Protein AF-A0AAD6IPN4-F1 (afdb_monomer)

Nearest PDB structures (foldseek):
  3vwc-assembly1_A  TM=9.117E-01  e=1.073E-10  Coprinopsis cinerea
  2y9x-assembly4_H  TM=7.291E-01  e=8.303E-04  Agaricus bisporus
  5eha-assembly1_A  TM=7.108E-01  e=1.111E-03  Agaricus bisporus
  4uwa-assembly1_B  TM=3.406E-01  e=6.067E-03  Oryctolagus cuniculus
  4uwe-assembly1_A  TM=3.018E-01  e=4.535E-03  Oryctolagus cuniculus

Secondary structure (DSSP, 8-state):
-PPBPPEEEEEPP-PPP--------PPPPPPPPPPPPPP-PPPPPPPPPPPPP---------PPPSEEEEEEETTT-PEEE--SS--S--SPEEPEEE--SSSPPPPEEEEE-SSSEEEEEETTEEEEEPTTSBEEEESS--S----EEEEE-GGG-TTEEEEEETTSS-EEEEEEEE-SSSS--EEEEEE---B-SSSSPPBPGGG-EEEEE-----------PPPP-----S-PPPPSEEEEEEETTS-PEEEE--S-----SPEEEEEE-S--SS---EEEEE-SSSEEEEEETTEEEEE-TT--EEE--SGGGGGGBPEEEEEE-GGG-TTEEEEEETTSS-B-B--HHHHHHT--

Foldseek 3Di:
DFDFFKKFKFFDDDDDDDDDDDDDDDDDDDDDDDDDDDDDDDDDDDDDDDDDDDDPDPDDDQADDWAKWFKAQQVPRFTWDFDPDDDPDQPWTFIWTAHPPPHDRWIWGWDDPPPQWIFIATDQFTWDQDPPQFITTRNDDDPDRWIWHWGDDCVVHPQKTAIATPVNQWTWFFDPDADPPPHRITTIGTGRWDFDPDVVTDTDSRRMMGIDGLDDPPPPPDPDDDDDDDDDDPPAADDWHKIWMGTPPFRWTWAFDPPDDPDQDWTFTDTDPDDDPDGFIKTWDDPDRFKTWIAGVPFTWAADSVRTITTHRDPVCVVRRFIWGWADDPVSPPSITWIATPSNPDTDTHDPVRVVVRPD

Structure (mmCIF, N/CA/C/O backbone):
data_AF-A0AAD6IPN4-F1
#
_entry.id   AF-A0AAD6IPN4-F1
#
loop_
_atom_site.group_PDB
_atom_site.id
_atom_site.type_symbol
_atom_site.label_atom_id
_atom_site.label_alt_id
_atom_site.label_comp_id
_atom_site.label_asym_id
_atom_site.label_entity_id
_atom_site.label_seq_id
_atom_site.pdbx_PDB_ins_code
_atom_site.Cartn_x
_atom_site.Cartn_y
_atom_site.Cartn_z
_atom_site.occupancy
_atom_site.B_iso_or_equiv
_atom_site.auth_seq_id
_atom_site.auth_comp_id
_atom_site.auth_asym_id
_atom_site.auth_atom_id
_atom_site.pdbx_PDB_model_num
ATOM 1 N N . MET A 1 1 ? -0.440 -13.437 -24.418 1.00 42.47 1 MET A N 1
ATOM 2 C CA . MET A 1 1 ? 0.130 -14.560 -23.618 1.00 42.47 1 MET A CA 1
ATOM 3 C C . MET A 1 1 ? 1.502 -14.101 -23.161 1.00 42.47 1 MET A C 1
ATOM 5 O O . MET A 1 1 ? 2.266 -13.670 -24.010 1.00 42.47 1 MET A O 1
ATOM 9 N N . ALA A 1 2 ? 1.839 -14.159 -21.870 1.00 43.81 2 ALA A N 1
ATOM 10 C CA . ALA A 1 2 ? 3.169 -13.723 -21.436 1.00 43.81 2 ALA A CA 1
ATOM 11 C C . ALA A 1 2 ? 4.241 -14.701 -21.949 1.00 43.81 2 ALA A C 1
ATOM 13 O O . ALA A 1 2 ? 4.222 -15.881 -21.599 1.00 43.81 2 ALA A O 1
ATOM 14 N N . THR A 1 3 ? 5.154 -14.215 -22.790 1.00 54.38 3 THR A N 1
ATOM 15 C CA . THR A 1 3 ? 6.273 -15.009 -23.310 1.00 54.38 3 THR A CA 1
ATOM 16 C C . THR A 1 3 ? 7.473 -14.839 -22.385 1.00 54.38 3 THR A C 1
ATOM 18 O O . THR A 1 3 ? 7.859 -13.716 -22.057 1.00 54.38 3 THR A O 1
ATOM 21 N N . TRP A 1 4 ? 8.059 -15.952 -21.940 1.00 63.31 4 TRP A N 1
ATOM 22 C CA . TRP A 1 4 ? 9.267 -15.932 -21.116 1.00 63.31 4 TRP A CA 1
ATOM 23 C C . TRP A 1 4 ? 10.420 -15.286 -21.875 1.00 63.31 4 TRP A C 1
ATOM 25 O O . TRP A 1 4 ? 10.720 -15.654 -23.012 1.00 63.31 4 TRP A O 1
ATOM 35 N N . MET A 1 5 ? 11.085 -14.328 -21.236 1.00 71.19 5 MET A N 1
ATOM 36 C CA . MET A 1 5 ? 12.210 -13.645 -21.849 1.00 71.19 5 MET A CA 1
ATOM 37 C C . MET A 1 5 ? 13.479 -14.488 -21.697 1.00 71.19 5 MET A C 1
ATOM 39 O O . MET A 1 5 ? 13.878 -14.859 -20.594 1.00 71.19 5 MET A O 1
ATOM 43 N N . SER A 1 6 ? 14.154 -14.745 -22.816 1.00 73.50 6 SER A N 1
ATOM 44 C CA . SER A 1 6 ? 15.549 -15.185 -22.803 1.00 73.50 6 SER A CA 1
ATOM 45 C C . SER A 1 6 ? 16.461 -13.960 -22.776 1.00 73.50 6 SER A C 1
ATOM 47 O O . SER A 1 6 ? 16.305 -13.049 -23.589 1.00 73.50 6 SER A O 1
ATOM 49 N N . ALA A 1 7 ? 17.428 -13.938 -21.865 1.00 70.12 7 ALA A N 1
ATOM 50 C CA . ALA A 1 7 ? 18.420 -12.879 -21.749 1.00 70.12 7 ALA A CA 1
ATOM 51 C C . ALA A 1 7 ? 19.794 -13.376 -22.211 1.00 70.12 7 ALA A C 1
ATOM 53 O O . ALA A 1 7 ? 20.221 -14.477 -21.865 1.00 70.12 7 ALA A O 1
ATOM 54 N N . GLN A 1 8 ? 20.513 -12.553 -22.968 1.00 81.25 8 GLN A N 1
ATOM 55 C CA . GLN A 1 8 ? 21.918 -12.776 -23.280 1.00 81.25 8 GLN A CA 1
ATOM 56 C C . GLN A 1 8 ? 22.781 -12.087 -22.219 1.00 81.25 8 GLN A C 1
ATOM 58 O O . GLN A 1 8 ? 22.739 -10.865 -22.070 1.00 81.25 8 GLN A O 1
ATOM 63 N N . ILE A 1 9 ? 23.571 -12.866 -21.478 1.00 85.56 9 ILE A N 1
ATOM 64 C CA . ILE A 1 9 ? 24.408 -12.368 -20.380 1.00 85.56 9 ILE A CA 1
ATOM 65 C C . ILE A 1 9 ? 25.880 -12.502 -20.766 1.00 85.56 9 ILE A C 1
ATOM 67 O O . ILE A 1 9 ? 26.376 -13.604 -21.014 1.00 85.56 9 ILE A O 1
ATOM 71 N N . ARG A 1 10 ? 26.604 -11.377 -20.792 1.00 83.00 10 ARG A N 1
ATOM 72 C CA . ARG A 1 10 ? 28.027 -11.330 -21.157 1.00 83.00 10 ARG A CA 1
ATOM 73 C C . ARG A 1 10 ? 28.861 -10.782 -20.005 1.00 83.00 10 ARG A C 1
ATOM 75 O O . ARG A 1 10 ? 28.594 -9.694 -19.504 1.00 83.00 10 ARG A O 1
ATOM 82 N N . LYS A 1 11 ? 29.893 -11.527 -19.594 1.00 86.62 11 LYS A N 1
ATOM 83 C CA . LYS A 1 11 ? 30.860 -11.061 -18.588 1.00 86.62 11 LYS A CA 1
ATOM 84 C C . LYS A 1 11 ? 31.676 -9.912 -19.173 1.00 86.62 11 LYS A C 1
ATOM 86 O O . LYS A 1 11 ? 32.228 -10.052 -20.266 1.00 86.62 11 LYS A O 1
ATOM 91 N N . LEU A 1 12 ? 31.748 -8.796 -18.456 1.00 75.62 12 LEU A N 1
ATOM 92 C CA . LEU A 1 12 ? 32.634 -7.696 -18.814 1.00 75.62 12 LEU A CA 1
ATOM 93 C C . LEU A 1 12 ? 34.044 -8.042 -18.333 1.00 75.62 12 LEU A C 1
ATOM 95 O O . LEU A 1 12 ? 34.224 -8.524 -17.212 1.00 75.62 12 LEU A O 1
ATOM 99 N N . GLN A 1 13 ? 35.043 -7.830 -19.188 1.00 77.38 13 GLN A N 1
ATOM 100 C CA . GLN A 1 13 ? 36.430 -7.931 -18.749 1.00 77.38 13 GLN A CA 1
ATOM 101 C C . GLN A 1 13 ? 36.719 -6.790 -17.761 1.00 77.38 13 GLN A C 1
ATOM 103 O O . GLN A 1 13 ? 36.168 -5.699 -17.934 1.00 77.38 13 GLN A O 1
ATOM 108 N N . PRO A 1 14 ? 37.530 -7.016 -16.713 1.00 69.75 14 PRO A N 1
ATOM 109 C CA . PRO A 1 14 ? 37.986 -5.932 -15.855 1.00 69.75 14 PRO A CA 1
ATOM 110 C C . PRO A 1 14 ? 38.717 -4.900 -16.721 1.00 69.75 14 PRO A C 1
ATOM 112 O O . PRO A 1 14 ? 39.780 -5.194 -17.262 1.00 69.75 14 PRO A O 1
ATOM 115 N N . GLY A 1 15 ? 38.129 -3.718 -16.903 1.00 55.78 15 GLY A N 1
ATOM 116 C CA . GLY A 1 15 ? 38.861 -2.575 -17.441 1.00 55.78 15 GLY A CA 1
ATOM 117 C C . GLY A 1 15 ? 39.898 -2.120 -16.416 1.00 55.78 15 GLY A C 1
ATOM 118 O O . GLY A 1 15 ? 39.645 -2.220 -15.210 1.00 55.78 15 GLY A O 1
ATOM 119 N N . GLN A 1 16 ? 41.055 -1.640 -16.881 1.00 36.53 16 GLN A N 1
ATOM 120 C CA . GLN A 1 16 ? 41.982 -0.886 -16.034 1.00 36.53 16 GLN A CA 1
ATOM 121 C C . GLN A 1 16 ? 41.200 0.216 -15.298 1.00 36.53 16 GLN A C 1
ATOM 123 O O . GLN A 1 16 ? 40.314 0.821 -15.903 1.00 36.53 16 GLN A O 1
ATOM 128 N N . PRO A 1 17 ? 41.465 0.456 -14.005 1.00 42.44 17 PRO A N 1
ATOM 129 C CA . PRO A 1 17 ? 40.755 1.486 -13.264 1.00 42.44 17 PRO A CA 1
ATOM 130 C C . PRO A 1 17 ? 41.023 2.855 -13.899 1.00 42.44 17 PRO A C 1
ATOM 132 O O . PRO A 1 17 ? 42.178 3.254 -14.034 1.00 42.44 17 PRO A O 1
ATOM 135 N N . ASP A 1 18 ? 39.958 3.572 -14.256 1.00 36.78 18 ASP A N 1
ATOM 136 C CA . ASP A 1 18 ? 40.036 5.002 -14.538 1.00 36.78 18 ASP A CA 1
ATOM 137 C C . ASP A 1 18 ? 40.493 5.703 -13.250 1.00 36.78 18 ASP A C 1
ATOM 139 O O . ASP A 1 18 ? 39.798 5.675 -12.229 1.00 36.78 18 ASP A O 1
ATOM 143 N N . SER A 1 19 ? 41.701 6.266 -13.276 1.00 30.89 19 SER A N 1
ATOM 144 C CA . SER A 1 19 ? 42.281 7.018 -12.163 1.00 30.89 19 SER A CA 1
ATOM 145 C C . SER A 1 19 ? 41.415 8.236 -11.828 1.00 30.89 19 SER A C 1
ATOM 147 O O . SER A 1 19 ? 41.211 9.080 -12.701 1.00 30.89 19 SER A O 1
ATOM 149 N N . PRO A 1 20 ? 40.960 8.416 -10.577 1.00 40.34 20 PRO A N 1
ATOM 150 C CA . PRO A 1 20 ? 40.453 9.705 -10.145 1.00 40.34 20 PRO A CA 1
ATOM 151 C C . PRO A 1 20 ? 41.627 10.609 -9.743 1.00 40.34 20 PRO A C 1
ATOM 153 O O . PRO A 1 20 ? 42.321 10.352 -8.761 1.00 40.34 20 PRO A O 1
ATOM 156 N N . THR A 1 21 ? 41.838 11.697 -10.481 1.00 41.66 21 THR A N 1
ATOM 157 C CA . THR A 1 21 ? 42.589 12.864 -10.007 1.00 41.66 21 THR A CA 1
ATOM 158 C C . THR A 1 21 ? 41.698 13.665 -9.062 1.00 41.66 21 THR A C 1
ATOM 160 O O . THR A 1 21 ? 40.794 14.372 -9.499 1.00 41.66 21 THR A O 1
ATOM 163 N N . TYR A 1 22 ? 41.954 13.568 -7.759 1.00 34.66 22 TYR A N 1
ATOM 164 C CA . TYR A 1 22 ? 41.585 14.611 -6.802 1.00 34.66 22 TYR A CA 1
ATOM 165 C C . TYR A 1 22 ? 42.600 14.618 -5.657 1.00 34.66 22 TYR A C 1
ATOM 167 O O . TYR A 1 22 ? 42.772 13.615 -4.965 1.00 34.66 22 TYR A O 1
ATOM 175 N N . ALA A 1 23 ? 43.306 15.738 -5.521 1.00 36.50 23 ALA A N 1
ATOM 176 C CA . ALA A 1 23 ? 44.269 15.995 -4.463 1.00 36.50 23 ALA A CA 1
ATOM 177 C C . ALA A 1 23 ? 43.582 16.551 -3.202 1.00 36.50 23 ALA A C 1
ATOM 179 O O . ALA A 1 23 ? 42.528 17.181 -3.281 1.00 36.50 23 ALA A O 1
ATOM 180 N N . ASP A 1 24 ? 44.260 16.311 -2.079 1.00 40.09 24 ASP A N 1
ATOM 181 C CA . ASP A 1 24 ? 44.183 16.953 -0.763 1.00 40.09 24 ASP A CA 1
ATOM 182 C C . ASP A 1 24 ? 42.897 16.836 0.068 1.00 40.09 24 ASP A C 1
ATOM 184 O O . ASP A 1 24 ? 42.020 17.696 0.042 1.00 40.09 24 ASP A O 1
ATOM 188 N N . VAL A 1 25 ? 42.879 15.833 0.961 1.00 36.66 25 VAL A N 1
ATOM 189 C CA . VAL A 1 25 ? 42.174 15.910 2.251 1.00 36.66 25 VAL A CA 1
ATOM 190 C C . VAL A 1 25 ? 43.029 15.290 3.365 1.00 36.66 25 VAL A C 1
ATOM 192 O O . VAL A 1 25 ? 43.539 14.178 3.263 1.00 36.66 25 VAL A O 1
ATOM 195 N N . VAL A 1 26 ? 43.152 16.073 4.434 1.00 40.50 26 VAL A N 1
ATOM 196 C CA . VAL A 1 26 ? 43.862 15.876 5.703 1.00 40.50 26 VAL A CA 1
ATOM 197 C C . VAL A 1 26 ? 43.545 14.541 6.403 1.00 40.50 26 VAL A C 1
ATOM 199 O O . VAL A 1 26 ? 42.389 14.136 6.514 1.00 40.50 26 VAL A O 1
ATOM 202 N N . SER A 1 27 ? 44.589 13.903 6.945 1.00 42.66 27 SER A N 1
ATOM 203 C CA . SER A 1 27 ? 44.551 12.674 7.754 1.00 42.66 27 SER A CA 1
ATOM 204 C C . SER A 1 27 ? 43.623 12.753 8.979 1.00 42.66 27 SER A C 1
ATOM 206 O O . SER A 1 27 ? 43.789 13.656 9.804 1.00 42.66 27 SER A O 1
ATOM 208 N N . PRO A 1 28 ? 42.741 11.762 9.213 1.00 40.62 28 PRO A N 1
ATOM 209 C CA . PRO A 1 28 ? 42.087 11.590 10.502 1.00 40.62 28 PRO A CA 1
ATOM 210 C C . PRO A 1 28 ? 42.915 10.715 11.460 1.00 40.62 28 PRO A C 1
ATOM 212 O O . PRO A 1 28 ? 43.535 9.723 11.076 1.00 40.62 28 PRO A O 1
ATOM 215 N N . LYS A 1 29 ? 42.897 11.113 12.738 1.00 44.28 29 LYS A N 1
ATOM 216 C CA . LYS A 1 29 ? 43.478 10.410 13.891 1.00 44.28 29 LYS A CA 1
ATOM 217 C C . LYS A 1 29 ? 42.829 9.037 14.116 1.00 44.28 29 LYS A C 1
ATOM 219 O O . LYS A 1 29 ? 41.638 8.852 13.881 1.00 44.28 29 LYS A O 1
ATOM 224 N N . SER A 1 30 ? 43.634 8.113 14.635 1.00 48.81 30 SER A N 1
ATOM 225 C CA . SER A 1 30 ? 43.303 6.719 14.947 1.00 48.81 30 SER A CA 1
ATOM 226 C C . SER A 1 30 ? 42.082 6.557 15.872 1.00 48.81 30 SER A C 1
ATOM 228 O O . SER A 1 30 ? 41.948 7.324 16.830 1.00 48.81 30 SER A O 1
ATOM 230 N N . PRO A 1 31 ? 41.232 5.533 15.659 1.00 49.56 31 PRO A N 1
ATOM 231 C CA . PRO A 1 31 ? 40.117 5.224 16.551 1.00 49.56 31 PRO A CA 1
ATOM 232 C C . PRO A 1 31 ? 40.573 4.482 17.827 1.00 49.56 31 PRO A C 1
ATOM 234 O O . PRO A 1 31 ? 41.573 3.757 17.795 1.00 49.56 31 PRO A O 1
ATOM 237 N N . PRO A 1 32 ? 39.845 4.623 18.953 1.00 46.25 32 PRO A N 1
ATOM 238 C CA . PRO A 1 32 ? 40.112 3.876 20.178 1.00 46.25 32 PRO A CA 1
ATOM 239 C C . PRO A 1 32 ? 39.651 2.411 20.082 1.00 46.25 32 PRO A C 1
ATOM 241 O O . PRO A 1 32 ? 38.720 2.071 19.352 1.00 46.25 32 PRO A O 1
ATOM 244 N N . LYS A 1 33 ? 40.335 1.548 20.845 1.00 46.09 33 LYS A N 1
ATOM 245 C CA . LYS A 1 33 ? 40.145 0.090 20.918 1.00 46.09 33 LYS A CA 1
ATOM 246 C C . LYS A 1 33 ? 38.723 -0.303 21.346 1.00 46.09 33 LYS A C 1
ATOM 248 O O . LYS A 1 33 ? 38.210 0.210 22.337 1.00 46.09 33 LYS A O 1
ATOM 253 N N . SER A 1 34 ? 38.139 -1.267 20.632 1.00 45.75 34 SER A N 1
ATOM 254 C CA . SER A 1 34 ? 36.889 -1.945 21.000 1.00 45.75 34 SER A CA 1
ATOM 255 C C . SER A 1 34 ? 37.068 -2.865 22.219 1.00 45.75 34 SER A C 1
ATOM 257 O O . SER A 1 34 ? 38.123 -3.494 22.335 1.00 45.75 34 SER A O 1
ATOM 259 N N . PRO A 1 35 ? 36.057 -2.987 23.100 1.00 42.00 35 PRO A N 1
ATOM 260 C CA . PRO A 1 35 ? 36.069 -3.940 24.205 1.00 42.00 35 PRO A CA 1
ATOM 261 C C . PRO A 1 35 ? 35.680 -5.363 23.768 1.00 42.00 35 PRO A C 1
ATOM 263 O O . PRO A 1 35 ? 35.001 -5.571 22.761 1.00 42.00 35 PRO A O 1
ATOM 266 N N . GLU A 1 36 ? 36.156 -6.327 24.555 1.00 38.84 36 GLU A N 1
ATOM 267 C CA . GLU A 1 36 ? 36.107 -7.777 24.352 1.00 38.84 36 GLU A CA 1
ATOM 268 C C . GLU A 1 36 ? 34.684 -8.362 24.313 1.00 38.84 3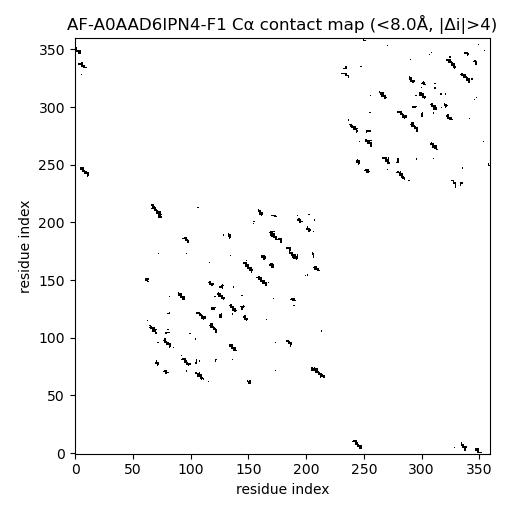6 GLU A C 1
ATOM 270 O O . GLU A 1 36 ? 33.790 -7.962 25.059 1.00 38.84 36 GLU A O 1
ATOM 275 N N . ALA A 1 37 ? 34.492 -9.354 23.439 1.00 33.28 37 ALA A N 1
ATOM 276 C CA . ALA A 1 37 ? 33.233 -10.062 23.248 1.00 33.28 37 ALA A CA 1
ATOM 277 C C . ALA A 1 37 ? 33.031 -11.153 24.313 1.00 33.28 37 ALA A C 1
ATOM 279 O O . ALA A 1 37 ? 33.813 -12.098 24.409 1.00 33.28 37 ALA A O 1
ATOM 280 N N . THR A 1 38 ? 31.938 -11.064 25.070 1.00 33.06 38 THR A N 1
ATOM 281 C CA . THR A 1 38 ? 31.468 -12.119 25.978 1.00 33.06 38 THR A CA 1
ATOM 282 C C . THR A 1 38 ? 30.636 -13.143 25.204 1.00 33.06 38 THR A C 1
ATOM 284 O O . THR A 1 38 ? 29.690 -12.798 24.496 1.00 33.06 38 THR A O 1
ATOM 287 N N . THR A 1 39 ? 31.000 -14.420 25.317 1.00 35.28 39 THR A N 1
ATOM 288 C CA . THR A 1 39 ? 30.342 -15.549 24.646 1.00 35.28 39 THR A CA 1
ATOM 289 C C . THR A 1 39 ? 29.266 -16.154 25.555 1.00 35.28 39 THR A C 1
ATOM 291 O O . THR A 1 39 ? 29.561 -16.508 26.693 1.00 35.28 39 THR A O 1
ATOM 294 N N . TYR A 1 40 ? 28.038 -16.329 25.054 1.00 33.25 40 TYR A N 1
ATOM 295 C CA . TYR A 1 40 ? 26.970 -17.091 25.721 1.00 33.25 40 TYR A CA 1
ATOM 296 C C . TYR A 1 40 ? 26.613 -18.339 24.898 1.00 33.25 40 TYR A C 1
ATOM 298 O O . TYR A 1 40 ? 26.414 -18.214 23.686 1.00 33.25 40 TYR A O 1
ATOM 306 N N . PRO A 1 41 ? 26.476 -19.533 25.507 1.00 39.25 41 PRO A N 1
ATOM 307 C CA . PRO A 1 41 ? 26.018 -20.718 24.795 1.00 39.25 41 PRO A CA 1
ATOM 308 C C . PRO A 1 41 ? 24.485 -20.819 24.829 1.00 39.25 41 PRO A C 1
ATOM 310 O O . PRO A 1 41 ? 23.888 -20.985 25.891 1.00 39.25 41 PRO A O 1
ATOM 313 N N . PHE A 1 42 ? 23.844 -20.788 23.659 1.00 29.83 42 PHE A N 1
ATOM 314 C CA . PHE A 1 42 ? 22.459 -21.241 23.491 1.00 29.83 42 PHE A CA 1
ATOM 315 C C . PHE A 1 42 ? 22.451 -22.691 22.990 1.00 29.83 42 PHE A C 1
ATOM 317 O O . PHE A 1 42 ? 23.060 -23.004 21.967 1.00 29.83 42 PHE A O 1
ATOM 324 N N . LYS A 1 43 ? 21.752 -23.576 23.710 1.00 31.55 43 LYS A N 1
ATOM 325 C CA . LYS A 1 43 ? 21.406 -24.931 23.257 1.00 31.55 43 LYS A CA 1
ATOM 326 C C . LYS A 1 43 ? 20.049 -24.884 22.548 1.00 31.55 43 LYS A C 1
ATOM 328 O O . LYS A 1 43 ? 19.122 -24.268 23.063 1.00 31.55 43 LYS A O 1
ATOM 333 N N . TYR A 1 44 ? 19.942 -25.546 21.398 1.00 29.27 44 TYR A N 1
ATOM 334 C CA . TYR A 1 44 ? 18.672 -25.801 20.715 1.00 29.27 44 TYR A CA 1
ATOM 335 C C . TYR A 1 44 ? 18.249 -27.251 20.951 1.00 29.27 44 TYR A C 1
ATOM 337 O O . TYR A 1 44 ? 19.011 -28.167 20.635 1.00 29.27 44 TYR A O 1
ATOM 345 N N . ASP A 1 45 ? 17.029 -27.448 21.445 1.00 32.78 45 ASP A N 1
ATOM 346 C CA . ASP A 1 45 ? 16.364 -28.749 21.446 1.00 32.78 45 ASP A CA 1
ATOM 347 C C . ASP A 1 45 ? 15.676 -29.007 20.098 1.00 32.78 45 ASP A C 1
ATOM 349 O O . ASP A 1 45 ? 15.102 -28.113 19.470 1.00 32.78 45 ASP A O 1
ATOM 353 N N . LYS A 1 46 ? 15.767 -30.259 19.638 1.00 31.95 46 LYS A N 1
ATOM 354 C CA . LYS A 1 46 ? 15.174 -30.756 18.390 1.00 31.95 46 LYS A CA 1
ATOM 355 C C . LYS A 1 46 ? 13.648 -30.809 18.507 1.00 31.95 46 LYS A C 1
ATOM 357 O O . LYS A 1 46 ? 13.126 -31.584 19.301 1.00 31.95 46 LYS A O 1
ATOM 362 N N . ALA A 1 47 ? 12.942 -30.064 17.659 1.00 30.47 47 ALA A N 1
ATOM 363 C CA . ALA A 1 47 ? 11.502 -30.216 17.474 1.00 30.47 47 ALA A CA 1
ATOM 364 C C . ALA A 1 47 ? 11.195 -31.280 16.405 1.00 30.47 47 ALA A C 1
ATOM 366 O O . ALA A 1 47 ? 11.713 -31.237 15.287 1.00 30.47 47 ALA A O 1
ATOM 367 N N . THR A 1 48 ? 10.341 -32.232 16.770 1.00 30.52 48 THR A N 1
ATOM 368 C CA . THR A 1 48 ? 9.804 -33.294 15.913 1.00 30.52 48 THR A CA 1
ATOM 369 C C . THR A 1 48 ? 8.716 -32.727 14.995 1.00 30.52 48 THR A C 1
ATOM 371 O O . THR A 1 48 ? 7.814 -32.033 15.460 1.00 30.52 48 THR A O 1
ATOM 374 N N . VAL A 1 49 ? 8.791 -33.017 13.693 1.00 25.72 49 VAL A N 1
ATOM 375 C CA . VAL A 1 49 ? 7.826 -32.558 12.680 1.00 25.72 49 VAL A CA 1
ATOM 376 C C . VAL A 1 49 ? 6.728 -33.606 12.492 1.00 25.72 49 VAL A C 1
ATOM 378 O O . VAL A 1 49 ? 7.009 -34.733 12.089 1.00 25.72 49 VAL A O 1
ATOM 381 N N . THR A 1 50 ? 5.478 -33.217 12.737 1.00 30.28 50 THR A N 1
ATOM 382 C CA . THR A 1 50 ? 4.273 -33.992 12.395 1.00 30.28 50 THR A CA 1
ATOM 383 C C . THR A 1 50 ? 3.699 -33.473 11.069 1.00 30.28 50 THR A C 1
ATOM 385 O O . THR A 1 50 ? 3.624 -32.254 10.895 1.00 30.28 50 THR A O 1
ATOM 388 N N . PRO A 1 51 ? 3.277 -34.330 10.119 1.00 28.70 51 PRO A N 1
ATOM 389 C CA . PRO A 1 51 ? 2.721 -33.868 8.848 1.00 28.70 51 PRO A CA 1
ATOM 390 C C . PRO A 1 51 ? 1.326 -33.239 9.014 1.00 28.70 51 PRO A C 1
ATOM 392 O O . PRO A 1 51 ? 0.427 -33.820 9.624 1.00 28.70 51 PRO A O 1
ATOM 395 N N . LEU A 1 52 ? 1.149 -32.049 8.433 1.00 25.56 52 LEU A N 1
ATOM 396 C CA . LEU A 1 52 ? -0.110 -31.302 8.369 1.00 25.56 52 LEU A CA 1
ATOM 397 C C . LEU A 1 52 ? -1.027 -31.862 7.269 1.00 25.56 52 LEU A C 1
ATOM 399 O O . LEU A 1 52 ? -0.659 -31.900 6.096 1.00 25.56 52 LEU A O 1
ATOM 403 N N . LYS A 1 53 ? -2.253 -32.241 7.652 1.00 29.02 53 LYS A N 1
ATOM 404 C CA . LYS A 1 53 ? -3.392 -32.391 6.735 1.00 29.02 53 LYS A CA 1
ATOM 405 C C . LYS A 1 53 ? -3.801 -31.007 6.223 1.00 29.02 53 LYS A C 1
ATOM 407 O O . LYS A 1 53 ? -4.037 -30.105 7.022 1.00 29.02 53 LYS A O 1
ATOM 412 N N . VAL A 1 54 ? -3.913 -30.856 4.905 1.00 26.12 54 VAL A N 1
ATOM 413 C CA . VAL A 1 54 ? -4.453 -29.651 4.263 1.00 26.12 54 VAL A CA 1
ATOM 414 C C . VAL A 1 54 ? -5.975 -29.754 4.243 1.00 26.12 54 VAL A C 1
ATOM 416 O O . VAL A 1 54 ? -6.533 -30.595 3.541 1.00 26.12 54 VAL A O 1
ATOM 419 N N . THR A 1 55 ? -6.635 -28.890 5.009 1.00 28.58 55 THR A N 1
ATOM 420 C CA . THR A 1 55 ? -8.080 -28.652 4.937 1.00 28.58 55 THR A CA 1
ATOM 421 C C . THR A 1 55 ? -8.289 -27.283 4.298 1.00 28.58 55 THR A C 1
ATOM 423 O O . THR A 1 55 ? -7.765 -26.284 4.787 1.00 28.58 55 THR A O 1
ATOM 426 N N . VAL A 1 56 ? -9.035 -27.232 3.194 1.00 34.16 56 VAL A N 1
ATOM 427 C CA . VAL A 1 56 ? -9.505 -25.976 2.596 1.00 34.16 56 VAL A CA 1
ATOM 428 C C . VAL A 1 56 ? -10.629 -25.449 3.489 1.00 34.16 56 VAL A C 1
ATOM 430 O O . VAL A 1 56 ? -11.730 -25.994 3.485 1.00 34.16 56 VAL A O 1
ATOM 433 N N . ASN A 1 57 ? -10.337 -24.436 4.306 1.00 34.22 57 ASN A N 1
ATOM 434 C CA . ASN A 1 57 ? -11.313 -23.831 5.209 1.00 34.22 57 ASN A CA 1
ATOM 435 C C . ASN A 1 57 ? -12.121 -22.751 4.484 1.00 34.22 57 ASN A C 1
ATOM 437 O O . ASN A 1 57 ? -11.747 -21.585 4.449 1.00 34.22 57 ASN A O 1
ATOM 441 N N . SER A 1 58 ? -13.284 -23.129 3.972 1.00 45.44 58 SER A N 1
ATOM 442 C CA . SER A 1 58 ? -14.447 -22.244 3.928 1.00 45.44 58 SER A CA 1
ATOM 443 C C . SER A 1 58 ? -15.136 -22.328 5.299 1.00 45.44 58 SER A C 1
ATOM 445 O O . SER A 1 58 ? -15.895 -23.264 5.536 1.00 45.44 58 SER A O 1
ATOM 447 N N . GLY A 1 59 ? -14.808 -21.424 6.238 1.00 38.12 59 GLY A N 1
ATOM 448 C CA . GLY A 1 59 ? -15.205 -21.568 7.649 1.00 38.12 59 GLY A CA 1
ATOM 449 C C . GLY A 1 59 ? -15.371 -20.264 8.441 1.00 38.12 59 GLY A C 1
ATOM 450 O O . GLY A 1 59 ? -14.450 -19.799 9.099 1.00 38.12 59 GLY A O 1
ATOM 451 N N . SER A 1 60 ? -16.583 -19.707 8.408 1.00 44.66 60 SER A N 1
ATOM 452 C CA . SER A 1 60 ? -17.421 -19.401 9.586 1.00 44.66 60 SER A CA 1
ATOM 453 C C . SER A 1 60 ? -16.764 -19.108 10.956 1.00 44.66 60 SER A C 1
ATOM 455 O O . SER A 1 60 ? -17.084 -19.758 11.951 1.00 44.66 60 SER A O 1
ATOM 457 N N . SER A 1 61 ? -15.952 -18.061 11.070 1.00 47.84 61 SER A N 1
ATOM 458 C CA . SER A 1 61 ? -15.885 -17.270 12.309 1.00 47.84 61 SER A CA 1
ATOM 459 C C . SER A 1 61 ? -15.525 -15.837 11.932 1.00 47.84 61 SER A C 1
ATOM 461 O O . SER A 1 61 ? -14.548 -15.627 11.228 1.00 47.84 61 SER A O 1
ATOM 463 N N . GLY A 1 62 ? -16.351 -14.855 12.304 1.00 73.50 62 GLY A N 1
ATOM 464 C CA . GLY A 1 62 ? -16.304 -13.466 11.805 1.00 73.50 62 GLY A CA 1
ATOM 465 C C . GLY A 1 62 ? -15.062 -12.639 12.181 1.00 73.50 62 GLY A C 1
ATOM 466 O O . GLY A 1 62 ? -15.144 -11.419 12.272 1.00 73.50 62 GLY A O 1
ATOM 467 N N . SER A 1 63 ? -13.927 -13.276 12.444 1.00 87.12 63 SER A N 1
ATOM 468 C CA . SER A 1 63 ? -12.647 -12.641 12.724 1.00 87.12 63 SER A CA 1
ATOM 469 C C . SER A 1 63 ? -11.891 -12.414 11.414 1.00 87.12 63 SER A C 1
ATOM 471 O O . SER A 1 63 ? -11.773 -13.326 10.601 1.00 87.12 63 SER A O 1
ATOM 473 N N . LEU A 1 64 ? -11.358 -11.210 11.205 1.00 94.12 64 LEU A N 1
ATOM 474 C CA . LEU A 1 64 ? -10.506 -10.909 10.056 1.00 94.12 64 LEU A CA 1
ATOM 475 C C . LEU A 1 64 ? -9.195 -11.708 10.155 1.00 94.12 64 LEU A C 1
ATOM 477 O O . LEU A 1 64 ? -8.524 -11.683 11.186 1.00 94.12 64 LEU A O 1
ATOM 481 N N . GLU A 1 65 ? -8.800 -12.405 9.092 1.00 93.81 65 GLU A N 1
ATOM 482 C CA . GLU A 1 65 ? -7.532 -13.139 9.088 1.00 93.81 65 GLU A CA 1
ATOM 483 C C . GLU A 1 65 ? -6.326 -12.185 9.070 1.00 93.81 65 GLU A C 1
ATOM 485 O O . GLU A 1 65 ? -6.354 -11.102 8.476 1.00 93.81 65 GLU A O 1
ATOM 490 N N . GLY A 1 66 ? -5.223 -12.590 9.701 1.00 92.69 66 GLY A N 1
ATOM 491 C CA . GLY A 1 66 ? -3.960 -11.863 9.587 1.00 92.69 66 GLY A CA 1
ATOM 492 C C . GLY A 1 66 ? -3.417 -11.923 8.161 1.00 92.69 66 GLY A C 1
ATOM 493 O O . GLY A 1 66 ? -3.423 -12.978 7.538 1.00 92.69 66 GLY A O 1
ATOM 494 N N . GLY A 1 67 ? -2.918 -10.807 7.633 1.00 91.19 67 GLY A N 1
ATOM 495 C CA . GLY A 1 67 ? -2.491 -10.779 6.238 1.00 91.19 67 GLY A CA 1
ATOM 496 C C . GLY A 1 67 ? -2.191 -9.397 5.683 1.00 91.19 67 GLY A C 1
ATOM 497 O O . GLY A 1 67 ? -1.964 -8.431 6.415 1.00 91.19 67 GLY A O 1
ATOM 498 N N . SER A 1 68 ? -2.141 -9.327 4.354 1.00 90.56 68 SER A N 1
ATOM 499 C CA . SER A 1 68 ? -1.964 -8.086 3.602 1.00 90.56 68 SER A CA 1
ATOM 500 C C . SER A 1 68 ? -3.254 -7.693 2.902 1.00 90.56 68 SER A C 1
ATOM 502 O O . SER A 1 68 ? -3.852 -8.515 2.218 1.00 90.56 68 SER A O 1
ATOM 504 N N . TYR A 1 69 ? -3.647 -6.431 3.035 1.00 95.38 69 TYR A N 1
ATOM 505 C CA . TYR A 1 69 ? -4.929 -5.931 2.542 1.00 95.38 69 TYR A CA 1
ATOM 506 C C . TYR A 1 69 ? -4.774 -4.572 1.870 1.00 95.38 69 TYR A C 1
ATOM 508 O O . TYR A 1 69 ? -3.868 -3.807 2.201 1.00 95.38 69 TYR A O 1
ATOM 516 N N . SER A 1 70 ? -5.679 -4.247 0.954 1.00 94.88 70 SER A N 1
ATOM 517 C CA . SER A 1 70 ? -6.019 -2.857 0.658 1.00 94.88 70 SER A CA 1
ATOM 518 C C . SER A 1 70 ? -7.284 -2.500 1.422 1.00 94.88 70 SER A C 1
ATOM 520 O O . SER A 1 70 ? -8.219 -3.298 1.469 1.00 94.88 70 SER A O 1
ATOM 522 N N . ILE A 1 71 ? -7.307 -1.305 2.009 1.00 96.88 71 ILE A N 1
ATOM 523 C CA . ILE A 1 71 ? -8.452 -0.801 2.768 1.00 96.88 71 ILE A CA 1
ATOM 524 C C . ILE A 1 71 ? -9.062 0.364 1.997 1.00 96.88 71 ILE A C 1
ATOM 526 O O . ILE A 1 71 ? -8.342 1.292 1.615 1.00 96.88 71 ILE A O 1
ATOM 530 N N . LYS A 1 72 ? -10.378 0.326 1.782 1.00 96.50 72 LYS A N 1
ATOM 531 C CA . LYS A 1 72 ? -11.131 1.397 1.119 1.00 96.50 72 LYS A CA 1
ATOM 532 C C . LYS A 1 72 ? -12.309 1.846 1.968 1.00 96.50 72 LYS A C 1
ATOM 534 O O . LYS A 1 72 ? -12.928 1.017 2.624 1.00 96.50 72 LYS A O 1
ATOM 539 N N . VAL A 1 73 ? -12.636 3.135 1.952 1.00 97.38 73 VAL A N 1
ATOM 540 C CA . VAL A 1 73 ? -13.879 3.628 2.574 1.00 97.38 73 VAL A CA 1
ATOM 541 C C . VAL A 1 73 ? -15.062 3.366 1.650 1.00 97.38 73 VAL A C 1
ATOM 543 O O . VAL A 1 73 ? -14.962 3.592 0.444 1.00 97.38 73 VAL A O 1
ATOM 546 N N . LEU A 1 74 ? -16.180 2.903 2.206 1.00 96.56 74 LEU A N 1
ATOM 547 C CA . LEU A 1 74 ? -17.341 2.501 1.414 1.00 96.56 74 LEU A CA 1
ATOM 548 C C . LEU A 1 74 ? -17.988 3.685 0.676 1.00 96.56 74 LEU A C 1
ATOM 550 O O . LEU A 1 74 ? -18.321 3.549 -0.495 1.00 96.56 74 LEU A O 1
ATOM 554 N N . SER A 1 75 ? -18.077 4.858 1.315 1.00 95.44 75 SER A N 1
ATOM 555 C CA . SER A 1 75 ? -18.789 6.031 0.770 1.00 95.44 75 SER A CA 1
ATOM 556 C C . SER A 1 75 ? -18.223 6.604 -0.532 1.00 95.44 75 SER A C 1
ATOM 558 O O . SER A 1 75 ? -18.945 7.255 -1.281 1.00 95.44 75 SER A O 1
ATOM 560 N N . THR A 1 76 ? -16.926 6.430 -0.796 1.00 93.62 76 THR A N 1
ATOM 561 C CA . THR A 1 76 ? -16.272 6.978 -1.999 1.00 93.62 76 THR A CA 1
ATOM 562 C C . THR A 1 76 ? -15.389 5.974 -2.726 1.00 93.62 76 THR A C 1
ATOM 564 O O . THR A 1 76 ? -14.801 6.314 -3.746 1.00 93.62 76 THR A O 1
ATOM 567 N N . ASN A 1 77 ? -15.234 4.757 -2.195 1.00 94.12 77 ASN A N 1
ATOM 568 C CA . ASN A 1 77 ? -14.267 3.761 -2.667 1.00 94.12 77 ASN A CA 1
ATOM 569 C C . ASN A 1 77 ? -12.799 4.253 -2.646 1.00 94.12 77 ASN A C 1
ATOM 571 O O . ASN A 1 77 ? -11.925 3.673 -3.295 1.00 94.12 77 ASN A O 1
ATOM 575 N N . TYR A 1 78 ? -12.508 5.322 -1.893 1.00 95.06 78 TYR A N 1
ATOM 576 C CA . TYR A 1 78 ? -11.160 5.879 -1.781 1.00 95.06 78 TYR A CA 1
ATOM 577 C C . TYR A 1 78 ? -10.256 4.933 -1.002 1.00 95.06 78 TYR A C 1
ATOM 579 O O . TYR A 1 78 ? -10.665 4.347 0.003 1.00 95.06 78 TYR A O 1
ATOM 587 N N . SER A 1 79 ? -9.005 4.823 -1.443 1.00 95.44 79 SER A N 1
ATOM 588 C CA . SER A 1 79 ? -7.996 4.043 -0.734 1.00 95.44 79 SER A CA 1
ATOM 589 C C . SER A 1 79 ? -7.571 4.767 0.541 1.00 95.44 79 SER A C 1
ATOM 591 O O . SER A 1 79 ? -7.353 5.978 0.531 1.00 95.44 79 SER A O 1
ATOM 593 N N . ILE A 1 80 ? -7.432 4.017 1.632 1.00 96.81 80 ILE A N 1
ATOM 594 C CA . ILE A 1 80 ? -6.950 4.522 2.919 1.00 96.81 80 ILE A CA 1
ATOM 595 C C . ILE A 1 80 ? -5.450 4.262 3.028 1.00 96.81 80 ILE A C 1
ATOM 597 O O . ILE A 1 80 ? -4.992 3.148 2.776 1.00 96.81 80 ILE A O 1
ATOM 601 N N . GLY A 1 81 ? -4.668 5.263 3.426 1.00 95.56 81 GLY A N 1
ATOM 602 C CA . GLY A 1 81 ? -3.243 5.089 3.706 1.00 95.56 81 GLY A CA 1
ATOM 603 C C . GLY A 1 81 ? -2.493 6.393 3.910 1.00 95.56 81 GLY A C 1
ATOM 604 O O . GLY A 1 81 ? -3.058 7.396 4.329 1.00 95.56 81 GLY A O 1
ATOM 605 N N . ARG A 1 82 ? -1.188 6.357 3.655 1.00 93.06 82 ARG A N 1
ATOM 606 C CA . ARG A 1 82 ? -0.282 7.504 3.786 1.00 93.06 82 ARG A CA 1
ATOM 607 C C . ARG A 1 82 ? -0.221 8.323 2.502 1.00 93.06 82 ARG A C 1
ATOM 609 O O . ARG A 1 82 ? -0.543 7.817 1.425 1.00 93.06 82 ARG A O 1
ATOM 616 N N . ARG A 1 83 ? 0.238 9.574 2.601 1.00 90.19 83 ARG A N 1
ATOM 617 C CA . ARG A 1 83 ? 0.504 10.381 1.402 1.00 90.19 83 ARG A CA 1
ATOM 618 C C . ARG A 1 83 ? 1.729 9.812 0.683 1.00 90.19 83 ARG A C 1
ATOM 620 O O . ARG A 1 83 ? 2.672 9.337 1.309 1.00 90.19 83 ARG A O 1
ATOM 627 N N . ARG A 1 84 ? 1.735 9.880 -0.651 1.00 84.38 84 ARG A N 1
ATOM 628 C CA . ARG A 1 84 ? 2.890 9.440 -1.454 1.00 84.38 84 ARG A CA 1
ATOM 629 C C . ARG A 1 84 ? 4.102 10.352 -1.259 1.00 84.38 84 ARG A C 1
ATOM 631 O O . ARG A 1 84 ? 5.235 9.880 -1.276 1.00 84.38 84 ARG A O 1
ATOM 638 N N . VAL A 1 85 ? 3.848 11.650 -1.108 1.00 86.44 85 VAL A N 1
ATOM 639 C CA . VAL A 1 85 ? 4.864 12.669 -0.845 1.00 86.44 85 VAL A CA 1
ATOM 640 C C . VAL A 1 85 ? 4.660 13.165 0.577 1.00 86.44 85 VAL A C 1
ATOM 642 O O . VAL A 1 85 ? 3.636 13.763 0.901 1.00 86.44 85 VAL A O 1
ATOM 645 N N . GLU A 1 86 ? 5.638 12.887 1.427 1.00 88.00 86 GLU A N 1
ATOM 646 C CA . GLU A 1 86 ? 5.655 13.291 2.826 1.00 88.00 86 GLU A CA 1
ATOM 647 C C . GLU A 1 86 ? 6.989 13.965 3.137 1.00 88.00 86 GLU A C 1
ATOM 649 O O . GLU A 1 86 ? 8.013 13.697 2.503 1.00 88.00 86 GLU A O 1
ATOM 654 N N . ASN A 1 87 ? 6.993 14.840 4.138 1.00 91.31 87 ASN A N 1
ATOM 655 C CA . ASN A 1 87 ? 8.245 15.369 4.656 1.00 91.31 87 ASN A CA 1
ATOM 656 C C . ASN A 1 87 ? 9.077 14.242 5.301 1.00 91.31 87 ASN A C 1
ATOM 658 O O . ASN A 1 87 ? 8.548 13.262 5.828 1.00 91.31 87 ASN A O 1
ATOM 662 N N . ARG A 1 88 ? 10.403 14.405 5.306 1.00 88.88 88 ARG A N 1
ATOM 663 C CA . ARG A 1 88 ? 11.353 13.414 5.847 1.00 88.88 88 ARG A CA 1
ATOM 664 C C . ARG A 1 88 ? 11.446 13.399 7.377 1.00 88.88 88 ARG A C 1
ATOM 666 O O . ARG A 1 88 ? 12.344 12.774 7.926 1.00 88.88 88 ARG A O 1
ATOM 673 N N . SER A 1 89 ? 10.561 14.108 8.078 1.00 93.81 89 SER A N 1
ATOM 674 C CA . SER A 1 89 ? 10.548 14.074 9.541 1.00 93.81 89 SER A CA 1
ATOM 675 C C . SER A 1 89 ? 10.128 12.690 10.041 1.00 93.81 89 SER A C 1
ATOM 677 O O . SER A 1 89 ? 9.381 11.981 9.367 1.00 93.81 89 SER A O 1
ATOM 679 N N . LEU A 1 90 ? 10.549 12.325 11.248 1.00 90.12 90 LEU A N 1
ATOM 680 C CA . LEU A 1 90 ? 10.070 11.117 11.930 1.00 90.12 90 LEU A CA 1
ATOM 681 C C . LEU A 1 90 ? 8.751 11.342 12.682 1.00 90.12 90 LEU A C 1
ATOM 683 O O . LEU A 1 90 ? 8.273 10.443 13.366 1.00 90.12 90 LEU A O 1
ATOM 687 N N . LEU A 1 91 ? 8.161 12.536 12.545 1.00 92.38 91 LEU A N 1
ATOM 688 C CA . LEU A 1 91 ? 6.870 12.856 13.141 1.00 92.38 91 LEU A CA 1
ATOM 689 C C . LEU A 1 91 ? 5.779 11.923 12.595 1.00 92.38 91 LEU A C 1
ATOM 691 O O . LEU A 1 91 ? 5.868 11.516 11.425 1.00 92.38 91 LEU A O 1
ATOM 695 N N . PRO A 1 92 ? 4.735 11.644 13.398 1.00 93.00 92 PRO A N 1
ATOM 696 C CA . PRO A 1 92 ? 3.612 10.827 12.969 1.00 93.00 92 PRO A CA 1
ATOM 697 C C . PRO A 1 92 ? 3.044 11.296 11.628 1.00 93.00 92 PRO A C 1
ATOM 699 O O . PRO A 1 92 ? 2.845 12.491 11.386 1.00 93.00 92 PRO A O 1
ATOM 702 N N . LYS A 1 93 ? 2.806 10.340 10.730 1.00 93.56 93 LYS A N 1
ATOM 703 C CA . LYS A 1 93 ? 2.315 10.604 9.376 1.00 93.56 93 LYS A CA 1
ATOM 704 C C . LYS A 1 93 ? 0.817 10.445 9.326 1.00 93.56 93 LYS A C 1
ATOM 706 O O . LYS A 1 93 ? 0.281 9.447 9.787 1.00 93.56 93 LYS A O 1
ATOM 711 N N . GLN A 1 94 ? 0.135 11.422 8.756 1.00 93.75 94 GLN A N 1
ATOM 712 C CA . GLN A 1 94 ? -1.315 11.398 8.688 1.00 93.75 94 GLN A CA 1
ATOM 713 C C . GLN A 1 94 ? -1.819 10.251 7.804 1.00 93.75 94 GLN A C 1
ATOM 715 O O . GLN A 1 94 ? -1.307 10.046 6.701 1.00 93.75 94 GLN A O 1
ATOM 720 N N . ILE A 1 95 ? -2.858 9.554 8.267 1.00 95.38 95 ILE A N 1
ATOM 721 C CA . ILE A 1 95 ? -3.634 8.646 7.425 1.00 95.38 95 ILE A CA 1
ATOM 722 C C . ILE A 1 95 ? -4.752 9.434 6.744 1.00 95.38 95 ILE A C 1
ATOM 724 O O . ILE A 1 95 ? -5.517 10.166 7.376 1.00 95.38 95 ILE A O 1
ATOM 728 N N . VAL A 1 96 ? -4.827 9.291 5.429 1.00 95.12 96 VAL A N 1
ATOM 729 C CA . VAL A 1 96 ? -5.769 9.982 4.555 1.00 95.12 96 VAL A CA 1
ATOM 730 C C . VAL A 1 96 ? -6.521 8.977 3.687 1.00 95.12 96 VAL A C 1
ATOM 732 O O . VAL A 1 96 ? -6.037 7.876 3.418 1.00 95.12 96 VAL A O 1
ATOM 735 N N . ALA A 1 97 ? -7.709 9.373 3.247 1.00 95.25 97 ALA A N 1
ATOM 736 C CA . ALA A 1 97 ? -8.448 8.734 2.173 1.00 95.25 97 ALA A CA 1
ATOM 737 C C . ALA A 1 97 ? -8.221 9.527 0.883 1.00 95.25 97 ALA A C 1
ATOM 739 O O . ALA A 1 97 ? -8.312 10.756 0.890 1.00 95.25 97 ALA A O 1
ATOM 740 N N . TYR A 1 98 ? -7.935 8.842 -0.218 1.00 92.56 98 TYR A N 1
ATOM 741 C CA . TYR A 1 98 ? -7.737 9.484 -1.514 1.00 92.56 98 TYR A CA 1
ATOM 742 C C . TYR A 1 98 ? -8.241 8.633 -2.666 1.00 92.56 98 TYR A C 1
ATOM 744 O O . TYR A 1 98 ? -8.255 7.397 -2.597 1.00 92.56 98 TYR A O 1
ATOM 752 N N . ASP A 1 99 ? -8.634 9.320 -3.733 1.00 90.06 99 ASP A N 1
ATOM 753 C CA . ASP A 1 99 ? -8.978 8.664 -4.979 1.00 90.06 99 ASP A CA 1
ATOM 754 C C . ASP A 1 99 ? -7.705 8.082 -5.601 1.00 90.06 99 ASP A C 1
ATOM 756 O O . ASP A 1 99 ? -6.703 8.773 -5.803 1.00 90.06 99 ASP A O 1
ATOM 760 N N . ALA A 1 100 ? -7.711 6.776 -5.844 1.00 71.19 100 ALA A N 1
ATOM 761 C CA . ALA A 1 100 ? -6.549 6.048 -6.338 1.00 71.19 100 ALA A CA 1
ATOM 762 C C . ALA A 1 100 ? -6.861 5.251 -7.613 1.00 71.19 100 ALA A C 1
ATOM 764 O O . ALA A 1 100 ? -6.419 4.106 -7.711 1.00 71.19 100 ALA A O 1
ATOM 765 N N . PRO A 1 101 ? -7.582 5.798 -8.613 1.00 66.12 101 PRO A N 1
ATOM 766 C CA . PRO A 1 101 ? -7.949 5.016 -9.788 1.00 66.12 101 PRO A CA 1
ATOM 767 C C . PRO A 1 101 ? -6.702 4.665 -10.614 1.00 66.12 101 PRO A C 1
ATOM 769 O O . PRO A 1 101 ? -6.656 3.634 -11.279 1.00 66.12 101 PRO A O 1
ATOM 772 N N . HIS A 1 102 ? -5.643 5.474 -10.497 1.00 55.38 102 HIS A N 1
ATOM 773 C CA . HIS A 1 102 ? -4.367 5.290 -11.196 1.00 55.38 102 HIS A CA 1
ATOM 774 C C . HIS A 1 102 ? -3.183 5.017 -10.256 1.00 55.38 102 HIS A C 1
ATOM 776 O O . HIS A 1 102 ? -2.052 4.836 -10.708 1.00 55.38 102 HIS A O 1
ATOM 782 N N . LEU A 1 103 ? -3.416 4.978 -8.940 1.00 67.12 103 LEU A N 1
ATOM 783 C CA . LEU A 1 103 ? -2.372 4.769 -7.939 1.00 67.12 103 LEU A CA 1
ATOM 784 C C . LEU A 1 103 ? -2.526 3.390 -7.303 1.00 67.12 103 LEU A C 1
ATOM 786 O O . LEU A 1 103 ? -3.625 2.895 -7.088 1.00 67.12 103 LEU A O 1
ATOM 790 N N . GLN A 1 104 ? -1.403 2.742 -6.994 1.00 76.69 104 GLN A N 1
ATOM 791 C CA . GLN A 1 104 ? -1.439 1.491 -6.243 1.00 76.69 104 GLN A CA 1
ATOM 792 C C . GLN A 1 104 ? -2.064 1.746 -4.866 1.00 76.69 104 GLN A C 1
ATOM 794 O O . GLN A 1 104 ? -1.553 2.575 -4.110 1.00 76.69 104 GLN A O 1
ATOM 799 N N . SER A 1 105 ? -3.140 1.021 -4.540 1.00 86.69 105 SER A N 1
ATOM 800 C CA . SER A 1 105 ? -3.728 1.068 -3.201 1.00 86.69 105 SER A CA 1
ATOM 801 C C . SER A 1 105 ? -2.667 0.715 -2.149 1.00 86.69 105 SER A C 1
ATOM 803 O O . SER A 1 105 ? -1.899 -0.234 -2.353 1.00 86.69 105 SER A O 1
ATOM 805 N N . PRO A 1 106 ? -2.601 1.453 -1.029 1.00 92.31 106 PRO A N 1
ATOM 806 C CA . PRO A 1 106 ? -1.673 1.169 0.053 1.00 92.31 106 PRO A CA 1
ATOM 807 C C . PRO A 1 106 ? -1.823 -0.259 0.544 1.00 92.31 106 PRO A C 1
ATOM 809 O O . PRO A 1 106 ? -2.933 -0.737 0.784 1.00 92.31 106 PRO A O 1
ATOM 812 N N . ARG A 1 107 ? -0.684 -0.927 0.719 1.00 92.75 107 ARG A N 1
ATOM 813 C CA . ARG A 1 107 ? -0.640 -2.233 1.360 1.00 92.75 107 ARG A CA 1
ATOM 814 C C . ARG A 1 107 ? -0.680 -2.041 2.869 1.00 92.75 107 ARG A C 1
ATOM 816 O O . ARG A 1 107 ? 0.254 -1.495 3.457 1.00 92.75 107 ARG A O 1
ATOM 823 N N . TRP A 1 108 ? -1.743 -2.542 3.470 1.00 95.62 108 TRP A N 1
ATOM 824 C CA . TRP A 1 108 ? -1.900 -2.683 4.905 1.00 95.62 108 TRP A CA 1
ATOM 825 C C . TRP A 1 108 ? -1.434 -4.057 5.350 1.00 95.62 108 TRP A C 1
ATOM 827 O O . TRP A 1 108 ? -1.665 -5.049 4.663 1.00 95.62 108 TRP A O 1
ATOM 837 N N . VAL A 1 109 ? -0.795 -4.115 6.512 1.00 93.62 109 VAL A N 1
ATOM 838 C CA . VAL A 1 109 ? -0.473 -5.356 7.212 1.00 93.62 109 VAL A CA 1
ATOM 839 C C . VAL A 1 109 ? -1.349 -5.426 8.453 1.00 93.62 109 VAL A C 1
ATOM 841 O O . VAL A 1 109 ? -1.276 -4.555 9.322 1.00 93.62 109 VAL A O 1
ATOM 844 N N . VAL A 1 110 ? -2.168 -6.470 8.522 1.00 95.81 110 VAL A N 1
ATOM 845 C CA . VAL A 1 110 ? -3.079 -6.760 9.629 1.00 95.81 110 VAL A CA 1
ATOM 846 C C . VAL A 1 110 ? -2.488 -7.915 10.424 1.00 95.81 110 VAL A C 1
ATOM 848 O O . VAL A 1 110 ? -2.274 -8.997 9.876 1.00 95.81 110 VAL A O 1
ATOM 851 N N . LYS A 1 111 ? -2.198 -7.694 11.708 1.00 94.50 111 LYS A N 1
ATOM 852 C CA . LYS A 1 111 ? -1.675 -8.735 12.604 1.00 94.50 111 LYS A CA 1
ATOM 853 C C . LYS A 1 111 ? -2.643 -8.962 13.767 1.00 94.50 111 LYS A C 1
ATOM 855 O O . LYS A 1 111 ? -2.787 -8.042 14.577 1.00 94.50 111 LYS A O 1
ATOM 860 N N . PRO A 1 112 ? -3.291 -10.135 13.874 1.00 94.94 112 PRO A N 1
ATOM 861 C CA . PRO A 1 112 ? -4.132 -10.457 15.021 1.00 94.94 112 PRO A CA 1
ATOM 862 C C . PRO A 1 112 ? -3.277 -10.582 16.285 1.00 94.94 112 PRO A C 1
ATOM 864 O O . PRO A 1 112 ? -2.124 -11.015 16.221 1.00 94.94 112 PRO A O 1
ATOM 867 N N . ARG A 1 113 ? -3.840 -10.205 17.437 1.00 94.06 113 ARG A N 1
ATOM 868 C CA . ARG A 1 113 ? -3.177 -10.328 18.748 1.00 94.06 113 ARG A CA 1
ATOM 869 C C . ARG A 1 113 ? -3.668 -11.504 19.595 1.00 94.06 113 ARG A C 1
ATOM 871 O O . ARG A 1 113 ? -3.024 -11.827 20.586 1.00 94.06 113 ARG A O 1
ATOM 878 N N . GLY A 1 114 ? -4.756 -12.156 19.186 1.00 88.94 114 GLY A N 1
ATOM 879 C CA . GLY A 1 114 ? -5.353 -13.307 19.876 1.00 88.94 114 GLY A CA 1
ATOM 880 C C . GLY A 1 114 ? -6.468 -12.953 20.867 1.00 88.94 114 GLY A C 1
ATOM 881 O O . GLY A 1 114 ? -7.239 -13.827 21.235 1.00 88.94 114 GLY A O 1
ATOM 882 N N . ASP A 1 115 ? -6.616 -11.680 21.232 1.00 91.88 115 ASP A N 1
ATOM 883 C CA . ASP A 1 115 ? -7.653 -11.141 22.130 1.00 91.88 115 ASP A CA 1
ATOM 884 C C . ASP A 1 115 ? -8.836 -10.501 21.371 1.00 91.88 115 ASP A C 1
ATOM 886 O O . ASP A 1 115 ? -9.605 -9.721 21.926 1.00 91.88 115 ASP A O 1
ATOM 890 N N . GLY A 1 116 ? -8.965 -10.788 20.072 1.00 92.56 116 GLY A N 1
ATOM 891 C CA . GLY A 1 116 ? -9.937 -10.134 19.191 1.00 92.56 116 GLY A CA 1
ATOM 892 C C . GLY A 1 116 ? -9.523 -8.733 18.724 1.00 92.56 116 GLY A C 1
ATOM 893 O O . GLY A 1 116 ? -10.274 -8.100 17.980 1.00 92.56 116 GLY A O 1
ATOM 894 N N . THR A 1 117 ? -8.332 -8.257 19.106 1.00 96.56 117 THR A N 1
ATOM 895 C CA . THR A 1 117 ? -7.752 -7.011 18.598 1.00 96.56 117 THR A CA 1
ATOM 896 C C . THR A 1 117 ? -6.677 -7.257 17.539 1.00 96.56 117 THR A C 1
ATOM 898 O O . THR A 1 117 ? -6.137 -8.358 17.362 1.00 96.56 117 THR A O 1
ATOM 901 N N . TYR A 1 118 ? -6.358 -6.190 16.813 1.00 96.69 118 TYR A N 1
ATOM 902 C CA . TYR A 1 118 ? -5.460 -6.186 15.674 1.00 96.69 118 TYR A CA 1
ATOM 903 C C . TYR A 1 118 ? -4.469 -5.040 15.769 1.00 96.69 118 TYR A C 1
ATOM 905 O O . TYR A 1 118 ? -4.803 -3.911 16.133 1.00 96.69 118 TYR A O 1
ATOM 913 N N . LYS A 1 119 ? -3.246 -5.317 15.323 1.00 95.44 119 LYS A N 1
ATOM 914 C CA . LYS A 1 119 ? -2.287 -4.284 14.955 1.00 95.44 119 LYS A CA 1
ATOM 915 C C . LYS A 1 119 ? -2.425 -4.005 13.464 1.00 95.44 119 LYS A C 1
ATOM 917 O O . LYS A 1 119 ? -2.193 -4.897 12.645 1.00 95.44 119 LYS A O 1
ATOM 922 N N . LEU A 1 120 ? -2.767 -2.767 13.125 1.00 96.19 120 LEU A N 1
ATOM 923 C CA . LEU A 1 120 ? -2.850 -2.286 11.748 1.00 96.19 120 LEU A CA 1
ATOM 924 C C . LEU A 1 120 ? -1.598 -1.465 11.431 1.00 96.19 120 LEU A C 1
ATOM 926 O O . LEU A 1 120 ? -1.100 -0.698 12.255 1.00 96.19 120 LEU A O 1
ATOM 930 N N . SER A 1 121 ? -1.000 -1.705 10.270 1.00 94.69 121 SER A N 1
ATOM 931 C CA . SER A 1 121 ? 0.211 -1.004 9.829 1.00 94.69 121 SER A CA 1
ATOM 932 C C . SER A 1 121 ? 0.133 -0.703 8.344 1.00 94.69 121 SER A C 1
ATOM 934 O O . SER A 1 121 ? -0.346 -1.535 7.576 1.00 94.69 121 SER A O 1
ATOM 936 N N . VAL A 1 122 ? 0.641 0.456 7.941 1.00 94.56 122 VAL A N 1
ATOM 937 C CA . VAL A 1 122 ? 0.740 0.857 6.536 1.00 94.56 122 VAL A CA 1
ATOM 938 C C . VAL A 1 122 ? 2.133 1.407 6.270 1.00 94.56 122 VAL A C 1
ATOM 940 O O . VAL A 1 122 ? 2.664 2.222 7.033 1.00 94.56 122 VAL A O 1
ATOM 943 N N . SER A 1 123 ? 2.749 0.930 5.189 1.00 85.62 123 SER A N 1
ATOM 944 C CA . SER A 1 123 ? 4.182 1.126 4.945 1.00 85.62 123 SER A CA 1
ATOM 945 C C . SER A 1 123 ? 5.003 0.638 6.157 1.00 85.62 123 SER A C 1
ATOM 947 O O . SER A 1 123 ? 4.770 -0.462 6.653 1.00 85.62 123 SER A O 1
ATOM 949 N N . THR A 1 124 ? 5.952 1.436 6.652 1.00 82.06 124 THR A N 1
ATOM 950 C CA . THR A 1 124 ? 6.804 1.114 7.810 1.00 82.06 124 THR A CA 1
ATOM 951 C C . THR A 1 124 ? 6.201 1.497 9.168 1.00 82.06 124 THR A C 1
ATOM 953 O O . THR A 1 124 ? 6.822 1.226 10.191 1.00 82.06 124 THR A O 1
ATOM 956 N N . GLY A 1 125 ? 5.014 2.118 9.206 1.00 84.06 125 GLY A N 1
ATOM 957 C CA . GLY A 1 125 ? 4.453 2.698 10.430 1.00 84.06 125 GLY A CA 1
ATOM 958 C C . GLY A 1 125 ? 3.270 1.926 11.017 1.00 84.06 125 GLY A C 1
ATOM 959 O O . GLY A 1 125 ? 2.450 1.359 10.289 1.00 84.06 125 GLY A O 1
ATOM 960 N N . HIS A 1 126 ? 3.161 1.941 12.347 1.00 88.69 126 HIS A N 1
ATOM 961 C CA . HIS A 1 126 ? 2.012 1.408 13.087 1.00 88.69 126 HIS A CA 1
ATOM 962 C C . HIS A 1 126 ? 0.964 2.496 13.298 1.00 88.69 126 HIS A C 1
ATOM 964 O O . HIS A 1 126 ? 1.331 3.634 13.581 1.00 88.69 126 HIS A O 1
ATOM 970 N N . THR A 1 127 ? -0.324 2.170 13.176 1.00 89.12 127 THR A N 1
ATOM 971 C CA . THR A 1 127 ? -1.369 3.187 13.334 1.00 89.12 127 THR A CA 1
ATOM 972 C C . THR A 1 127 ? -1.822 3.371 14.771 1.00 89.12 127 THR A C 1
ATOM 974 O O . THR A 1 127 ? -2.040 2.391 15.481 1.00 89.12 127 THR A O 1
ATOM 977 N N . GLY A 1 128 ? -2.064 4.622 15.149 1.00 87.38 128 GLY A N 1
ATOM 978 C CA . GLY A 1 128 ? -2.724 4.993 16.397 1.00 87.38 128 GLY A CA 1
ATOM 979 C C . GLY A 1 128 ? -3.472 6.319 16.265 1.00 87.38 128 GLY A C 1
ATOM 980 O O . GLY A 1 128 ? -3.428 6.974 15.218 1.00 87.38 128 GLY A O 1
ATOM 981 N N . ALA A 1 129 ? -4.204 6.680 17.314 1.00 85.81 129 ALA A N 1
ATOM 982 C CA . ALA A 1 129 ? -4.898 7.957 17.398 1.00 85.81 129 ALA A CA 1
ATOM 983 C C . ALA A 1 129 ? -3.947 9.016 17.976 1.00 85.81 129 ALA A C 1
ATOM 985 O O . ALA A 1 129 ? -3.477 8.873 19.099 1.00 85.81 129 ALA A O 1
ATOM 986 N N . ALA A 1 130 ? -3.664 10.074 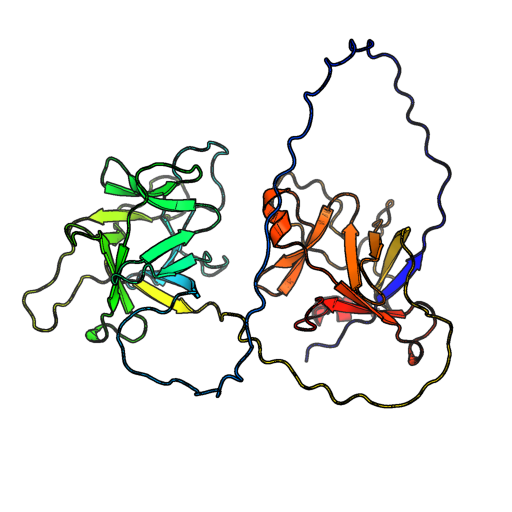17.214 1.00 81.62 130 ALA A N 1
ATOM 987 C CA . ALA A 1 130 ? 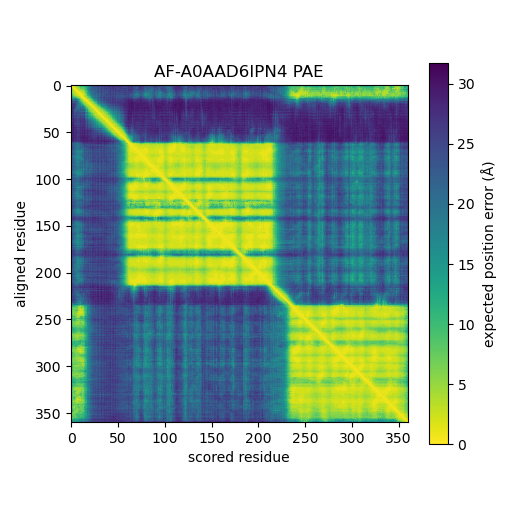-2.899 11.215 17.709 1.00 81.62 130 ALA A CA 1
ATOM 988 C C . ALA A 1 130 ? -3.774 12.164 18.540 1.00 81.62 130 ALA A C 1
ATOM 990 O O . ALA A 1 130 ? -5.006 12.120 18.484 1.00 81.62 130 ALA A O 1
ATOM 991 N N . GLN A 1 131 ? -3.122 13.112 19.222 1.00 74.94 131 GLN A N 1
ATOM 992 C CA . GLN A 1 131 ? -3.788 14.300 19.755 1.00 74.94 131 GLN A CA 1
ATOM 993 C C . GLN A 1 131 ? -4.607 14.986 18.639 1.00 74.94 131 GLN A C 1
ATOM 995 O O . GLN A 1 131 ? -4.139 15.118 17.504 1.00 74.94 131 GLN A O 1
ATOM 1000 N N . SER A 1 132 ? -5.838 15.403 18.965 1.00 80.19 132 SER A N 1
ATOM 1001 C CA . SER A 1 132 ? -6.842 15.965 18.036 1.00 80.19 132 SER A CA 1
ATOM 1002 C C . SER A 1 132 ? -7.590 14.964 17.137 1.00 80.19 132 SER A C 1
ATOM 1004 O O . SER A 1 132 ? -7.955 15.318 16.013 1.00 80.19 132 SER A O 1
ATOM 1006 N N . ASP A 1 133 ? -7.818 13.733 17.601 1.00 91.81 133 ASP A N 1
ATOM 1007 C CA . ASP A 1 133 ? -8.673 12.730 16.939 1.00 91.81 133 ASP A CA 1
ATOM 1008 C C . ASP A 1 133 ? -8.241 12.368 15.510 1.00 91.81 133 ASP A C 1
ATOM 1010 O O . ASP A 1 133 ? -9.038 11.890 14.703 1.00 91.81 133 ASP A O 1
ATOM 1014 N N . LYS A 1 134 ? -6.977 12.603 15.151 1.00 93.75 134 LYS A N 1
ATOM 1015 C CA . LYS A 1 134 ? -6.441 12.264 13.827 1.00 93.75 134 LYS A CA 1
ATOM 1016 C C . LYS A 1 134 ? -5.857 10.864 13.859 1.00 93.75 134 LYS A C 1
ATOM 1018 O O . LYS A 1 134 ? -5.064 10.537 14.739 1.00 93.75 134 LYS A O 1
ATOM 1023 N N . LEU A 1 135 ? -6.181 10.058 12.853 1.00 95.25 135 LEU A N 1
ATOM 1024 C CA . LEU A 1 135 ? -5.494 8.793 12.648 1.00 95.25 135 LEU A CA 1
ATOM 1025 C C . LEU A 1 135 ? -4.112 9.054 12.035 1.00 95.25 135 LEU A C 1
ATOM 1027 O O . LEU A 1 135 ? -3.990 9.711 10.995 1.00 95.25 135 LEU A O 1
ATOM 1031 N N . VAL A 1 136 ? -3.068 8.520 12.665 1.00 95.69 136 VAL A N 1
ATOM 1032 C CA . VAL A 1 136 ? -1.681 8.668 12.211 1.00 95.69 136 VAL A CA 1
ATOM 1033 C C . VAL A 1 136 ? -0.958 7.325 12.176 1.00 95.69 136 VAL A C 1
ATOM 1035 O O . VAL A 1 136 ? -1.361 6.369 12.833 1.00 95.69 136 VAL A O 1
ATOM 1038 N N . ALA A 1 137 ? 0.127 7.259 11.411 1.00 94.31 137 ALA A N 1
ATOM 1039 C CA . ALA A 1 137 ? 1.126 6.205 11.437 1.00 94.31 137 ALA A CA 1
ATOM 1040 C C . ALA A 1 137 ? 2.400 6.707 12.129 1.00 94.31 137 ALA A C 1
ATOM 1042 O O . ALA A 1 137 ? 3.050 7.643 11.656 1.00 94.31 137 ALA A O 1
ATOM 1043 N N . TYR A 1 138 ? 2.778 6.048 13.217 1.00 93.12 138 TYR A N 1
ATOM 1044 C CA . TYR A 1 138 ? 4.015 6.298 13.947 1.00 93.12 138 TYR A CA 1
ATOM 1045 C C . TYR A 1 138 ? 5.186 5.617 13.237 1.00 93.12 138 TYR A C 1
ATOM 1047 O O . TYR A 1 138 ? 5.136 4.412 12.976 1.00 93.12 138 TYR A O 1
ATOM 1055 N N . LEU A 1 139 ? 6.217 6.394 12.885 1.00 89.94 139 LEU A N 1
ATOM 1056 C CA . LEU A 1 139 ? 7.408 5.895 12.176 1.00 89.94 139 LEU A CA 1
ATOM 1057 C C . LEU A 1 139 ? 8.502 5.394 13.118 1.00 89.94 139 LEU A C 1
ATOM 1059 O O . LEU A 1 139 ? 9.334 4.580 12.727 1.00 89.94 139 LEU A O 1
ATOM 1063 N N . ILE A 1 140 ? 8.495 5.882 14.353 1.00 86.88 140 ILE A N 1
ATOM 1064 C CA . ILE A 1 140 ? 9.371 5.436 15.428 1.00 86.88 140 ILE A CA 1
ATOM 1065 C C . ILE A 1 140 ? 8.561 4.626 16.435 1.00 86.88 140 ILE A C 1
ATOM 1067 O O . ILE A 1 140 ? 7.332 4.706 16.491 1.00 86.88 140 ILE A O 1
ATOM 1071 N N . LYS A 1 141 ? 9.256 3.793 17.210 1.00 76.94 141 LYS A N 1
ATOM 1072 C CA . LYS A 1 141 ? 8.634 2.954 18.233 1.00 76.94 141 LYS A CA 1
ATOM 1073 C C . LYS A 1 141 ? 8.183 3.835 19.398 1.00 76.94 141 LYS A C 1
ATOM 1075 O O . LYS A 1 141 ? 8.936 4.048 20.341 1.00 76.94 141 LYS A O 1
ATOM 1080 N N . GLU A 1 142 ? 6.967 4.352 19.302 1.00 72.06 142 GLU A N 1
ATOM 1081 C CA . GLU A 1 142 ? 6.309 5.083 20.381 1.00 72.06 142 GLU A CA 1
ATOM 1082 C C . GLU A 1 142 ? 5.557 4.126 21.321 1.00 72.06 142 GLU A C 1
ATOM 1084 O O . GLU A 1 142 ? 5.155 3.032 20.903 1.00 72.06 142 GLU A O 1
ATOM 1089 N N . PRO A 1 143 ? 5.397 4.501 22.603 1.00 64.94 143 PRO A N 1
ATOM 1090 C CA . PRO A 1 143 ? 4.744 3.657 23.602 1.00 64.94 143 PRO A CA 1
ATOM 1091 C C . PRO A 1 143 ? 3.235 3.464 23.361 1.00 64.94 143 PRO A C 1
ATOM 1093 O O . PRO A 1 143 ? 2.681 2.471 23.824 1.00 64.94 143 PRO A O 1
ATOM 1096 N N . GLU A 1 144 ? 2.578 4.344 22.599 1.00 67.31 144 GLU A N 1
ATOM 1097 C CA . GLU A 1 144 ? 1.115 4.373 22.429 1.00 67.31 144 GLU A CA 1
ATOM 1098 C C . GLU A 1 144 ? 0.655 3.810 21.072 1.00 67.31 144 GLU A C 1
ATOM 1100 O O . GLU A 1 144 ? -0.047 4.458 20.296 1.00 67.31 144 GLU A O 1
ATOM 1105 N N . ILE A 1 145 ? 1.056 2.578 20.743 1.00 81.31 145 ILE A N 1
ATOM 1106 C CA . ILE A 1 145 ? 0.473 1.899 19.577 1.00 81.31 145 ILE A CA 1
ATOM 1107 C C . ILE A 1 145 ? -0.916 1.376 19.950 1.00 81.31 145 ILE A C 1
ATOM 1109 O O . ILE A 1 145 ? -1.044 0.453 20.755 1.00 81.31 145 ILE A O 1
ATOM 1113 N N . GLU A 1 146 ? -1.942 1.939 19.318 1.00 90.62 146 GLU A N 1
ATOM 1114 C CA . GLU A 1 146 ? -3.338 1.549 19.516 1.00 90.62 146 GLU A CA 1
ATOM 1115 C C . GLU A 1 146 ? -3.599 0.123 19.001 1.00 90.62 146 GLU A C 1
ATOM 1117 O O . GLU A 1 146 ? -3.139 -0.269 17.920 1.00 90.62 146 GLU A O 1
ATOM 1122 N N . ASN A 1 147 ? -4.380 -0.647 19.763 1.00 94.38 147 ASN A N 1
ATOM 1123 C CA . ASN A 1 147 ? -4.945 -1.906 19.287 1.00 94.38 147 ASN A CA 1
ATOM 1124 C C . ASN A 1 147 ? -6.352 -1.641 18.760 1.00 94.38 147 ASN A C 1
ATOM 1126 O O . ASN A 1 147 ? -7.150 -0.965 19.406 1.00 94.38 147 ASN A O 1
ATOM 1130 N N . TRP A 1 148 ? -6.657 -2.199 17.595 1.00 97.31 148 TRP A N 1
ATOM 1131 C CA . TRP A 1 148 ? -7.919 -1.951 16.912 1.00 97.31 148 TRP A CA 1
ATOM 1132 C C . TRP A 1 148 ? -8.819 -3.176 16.990 1.00 97.31 148 TRP A C 1
ATOM 1134 O O . TRP A 1 148 ? -8.361 -4.297 16.785 1.00 97.31 148 TRP A O 1
ATOM 1144 N N . VAL A 1 149 ? -10.106 -2.974 17.230 1.00 97.62 149 VAL A N 1
ATOM 1145 C CA . VAL A 1 149 ? -11.136 -3.993 17.044 1.00 97.62 149 VAL A CA 1
ATOM 1146 C C . VAL A 1 149 ? -11.698 -3.834 15.638 1.00 97.62 149 VAL A C 1
ATOM 1148 O O . VAL A 1 149 ? -12.208 -2.773 15.283 1.00 97.62 149 VAL A O 1
ATOM 1151 N N . VAL A 1 150 ? -11.598 -4.886 14.827 1.00 97.25 150 VAL A N 1
ATOM 1152 C CA . VAL A 1 150 ? -12.116 -4.898 13.453 1.00 97.25 150 VAL A CA 1
ATOM 1153 C C . VAL A 1 150 ? -13.370 -5.768 13.424 1.00 97.25 150 VAL A C 1
ATOM 1155 O O . VAL A 1 150 ? -13.278 -6.993 13.468 1.00 97.25 150 VAL A O 1
ATOM 1158 N N . THR A 1 151 ? -14.547 -5.134 13.417 1.00 97.38 151 THR A N 1
ATOM 1159 C CA . THR A 1 151 ? -15.844 -5.823 13.539 1.00 97.38 151 THR A CA 1
ATOM 1160 C C . THR A 1 151 ? -16.479 -6.001 12.154 1.00 97.38 151 THR A C 1
ATOM 1162 O O . THR A 1 151 ? -16.704 -4.991 11.481 1.00 97.38 151 THR A O 1
ATOM 1165 N N . PRO A 1 152 ? -16.818 -7.228 11.709 1.00 97.12 152 PRO A N 1
ATOM 1166 C CA . PRO A 1 152 ? -17.497 -7.442 10.431 1.00 97.12 152 PRO A CA 1
ATOM 1167 C C . PRO A 1 152 ? -18.909 -6.852 10.441 1.00 97.12 152 PRO A C 1
ATOM 1169 O O . PRO A 1 152 ? -19.611 -6.881 11.455 1.00 97.12 152 PRO A O 1
ATOM 1172 N N . ARG A 1 153 ? -19.345 -6.345 9.288 1.00 97.06 153 ARG A N 1
ATOM 1173 C CA . ARG A 1 153 ? -20.674 -5.763 9.078 1.00 97.06 153 ARG A CA 1
ATOM 1174 C C . ARG A 1 153 ? -21.352 -6.371 7.843 1.00 97.06 153 ARG A C 1
ATOM 1176 O O . ARG A 1 153 ? -21.526 -5.678 6.842 1.00 97.06 153 ARG A O 1
ATOM 1183 N N . PRO A 1 154 ? -21.757 -7.654 7.899 1.00 95.88 154 PRO A N 1
ATOM 1184 C CA . PRO A 1 154 ? -22.296 -8.372 6.741 1.00 95.88 154 PRO A CA 1
ATOM 1185 C C . PRO A 1 154 ? -23.569 -7.740 6.164 1.00 95.88 154 PRO A C 1
ATOM 1187 O O . PRO A 1 154 ? -23.818 -7.854 4.969 1.00 95.88 154 PRO A O 1
ATOM 1190 N N . GLN A 1 155 ? -24.344 -7.009 6.975 1.00 95.62 155 GLN A N 1
ATOM 1191 C CA . GLN A 1 155 ? -25.509 -6.249 6.511 1.00 95.62 155 GLN A CA 1
ATOM 1192 C C . GLN A 1 155 ? -25.162 -5.124 5.519 1.00 95.62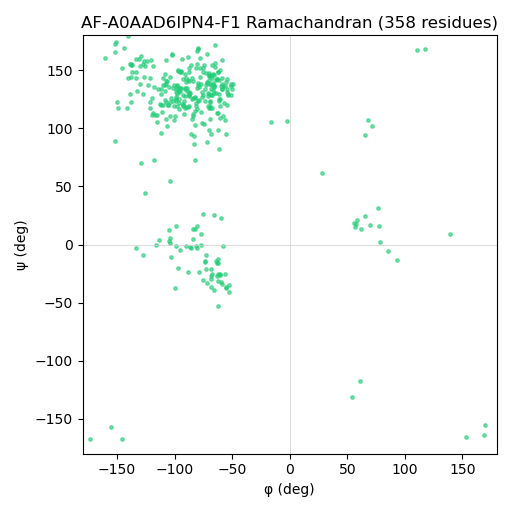 155 GLN A C 1
ATOM 1194 O O . GLN A 1 155 ? -26.052 -4.616 4.848 1.00 95.62 155 GLN A O 1
ATOM 1199 N N . HIS A 1 156 ? -23.886 -4.735 5.433 1.00 96.00 156 HIS A N 1
ATOM 1200 C CA . HIS A 1 156 ? -23.377 -3.735 4.494 1.00 96.00 156 HIS A CA 1
ATOM 1201 C C . HIS A 1 156 ? -22.593 -4.356 3.322 1.00 96.00 156 HIS A C 1
ATOM 1203 O O . HIS A 1 156 ? -22.073 -3.620 2.488 1.00 96.00 156 HIS A O 1
ATOM 1209 N N . GLY A 1 157 ? -22.513 -5.689 3.241 1.00 95.62 157 GLY A N 1
ATOM 1210 C CA . GLY A 1 157 ? -21.806 -6.421 2.190 1.00 95.62 157 GLY A CA 1
ATOM 1211 C C . GLY A 1 157 ? -20.642 -7.273 2.702 1.00 95.62 157 GLY A C 1
ATOM 1212 O O . GLY A 1 157 ? -20.210 -7.178 3.853 1.00 95.62 157 GLY A O 1
ATOM 1213 N N . GLU A 1 158 ? -20.128 -8.132 1.823 1.00 94.06 158 GLU A N 1
ATOM 1214 C CA . GLU A 1 158 ? -18.980 -8.995 2.109 1.00 94.06 158 GLU A CA 1
ATOM 1215 C C . GLU A 1 158 ? -17.682 -8.181 2.238 1.00 94.06 158 GLU A C 1
ATOM 1217 O O . GLU A 1 158 ? -17.422 -7.254 1.468 1.00 94.06 158 GLU A O 1
ATOM 1222 N N . GLY A 1 159 ? -16.852 -8.532 3.226 1.00 93.31 159 GLY A N 1
ATOM 1223 C CA . GLY A 1 159 ? -15.568 -7.867 3.457 1.00 93.31 159 GLY A CA 1
ATOM 1224 C C . GLY A 1 159 ? -15.684 -6.430 3.980 1.00 93.31 159 GLY A C 1
ATOM 1225 O O . GLY A 1 159 ? -14.709 -5.681 3.895 1.00 93.31 159 GLY A O 1
ATOM 1226 N N . ILE A 1 160 ? -16.852 -6.035 4.501 1.00 97.31 160 ILE A N 1
ATOM 1227 C CA . ILE A 1 160 ? -17.099 -4.715 5.094 1.00 97.31 160 ILE A CA 1
ATOM 1228 C C . ILE A 1 160 ? -16.966 -4.771 6.617 1.00 97.31 160 ILE A C 1
ATOM 1230 O O . ILE A 1 160 ? -17.528 -5.651 7.272 1.00 97.31 160 ILE A O 1
ATOM 1234 N N . PHE A 1 161 ? -16.246 -3.803 7.185 1.00 97.88 161 PHE A N 1
ATOM 1235 C CA . PHE A 1 161 ? -15.907 -3.751 8.605 1.00 97.88 161 PHE A CA 1
ATOM 1236 C C . PHE A 1 161 ? -16.040 -2.338 9.189 1.00 97.88 161 PHE A C 1
ATOM 1238 O O . PHE A 1 161 ? -15.887 -1.341 8.482 1.00 97.88 161 PHE A O 1
ATOM 1245 N N . THR A 1 162 ? -16.256 -2.254 10.505 1.00 98.38 162 THR A N 1
ATOM 1246 C CA . THR A 1 162 ? -15.894 -1.074 11.312 1.00 98.38 162 THR A CA 1
ATOM 1247 C C . THR A 1 162 ? -14.522 -1.295 11.948 1.00 98.38 162 THR A C 1
ATOM 1249 O O . THR A 1 162 ? -14.159 -2.430 12.260 1.00 98.38 162 THR A O 1
ATOM 1252 N N . ILE A 1 163 ? -13.757 -0.218 12.147 1.00 98.12 163 ILE A N 1
ATOM 1253 C CA . ILE A 1 163 ? -12.449 -0.247 12.820 1.00 98.12 163 ILE A CA 1
ATOM 1254 C C . ILE A 1 163 ? -12.541 0.656 14.051 1.00 98.12 163 ILE A C 1
ATOM 1256 O O . ILE A 1 163 ? -12.685 1.868 13.917 1.00 98.12 163 ILE A O 1
ATOM 1260 N N . GLU A 1 164 ? -12.491 0.069 15.240 1.00 98.00 164 GLU A N 1
ATOM 1261 C CA . GLU A 1 164 ? -12.750 0.717 16.532 1.00 98.00 164 GLU A CA 1
ATOM 1262 C C . GLU A 1 164 ? -11.506 0.651 17.426 1.00 98.00 164 GLU A C 1
ATOM 1264 O O . GLU A 1 164 ? -10.696 -0.266 17.291 1.00 98.00 164 GLU A O 1
ATOM 1269 N N . LYS A 1 165 ? -11.346 1.595 18.356 1.00 96.56 165 LYS A N 1
ATOM 1270 C CA . LYS A 1 165 ? -10.371 1.467 19.450 1.00 96.56 165 LYS A CA 1
ATOM 1271 C C . LYS A 1 165 ? -10.670 0.210 20.274 1.00 96.56 165 LYS A C 1
ATOM 1273 O O . LYS A 1 165 ? -11.801 -0.281 20.272 1.00 96.56 165 LYS A O 1
ATOM 1278 N N . ALA A 1 166 ? -9.680 -0.291 21.012 1.00 95.69 166 ALA A N 1
ATOM 1279 C CA . ALA A 1 166 ? -9.844 -1.476 21.860 1.00 95.69 166 ALA A CA 1
ATOM 1280 C C . ALA A 1 166 ? -11.000 -1.343 22.871 1.00 95.69 166 ALA A C 1
ATOM 1282 O O . ALA A 1 166 ? -11.741 -2.297 23.099 1.00 95.69 166 ALA A O 1
ATOM 1283 N N . ASP A 1 167 ? -11.190 -0.143 23.421 1.00 95.75 167 ASP A N 1
ATOM 1284 C CA . ASP A 1 167 ? -12.270 0.200 24.354 1.00 95.75 167 ASP A CA 1
ATOM 1285 C C . ASP A 1 167 ? -13.620 0.510 23.673 1.00 95.75 167 ASP A C 1
ATOM 1287 O O . ASP A 1 167 ? -14.602 0.794 24.356 1.00 95.75 167 ASP A O 1
ATOM 1291 N N . ARG A 1 168 ? -13.677 0.469 22.332 1.00 96.44 168 ARG A N 1
ATOM 1292 C CA . ARG A 1 168 ? -14.834 0.824 21.490 1.00 96.44 168 ARG A CA 1
ATOM 1293 C C . ARG A 1 168 ? -15.393 2.238 21.710 1.00 96.44 168 ARG A C 1
ATOM 1295 O O . ARG A 1 168 ? -16.511 2.526 21.286 1.00 96.44 168 ARG A O 1
ATOM 1302 N N . SER A 1 169 ? -14.626 3.142 22.319 1.00 96.62 169 SER A N 1
ATOM 1303 C CA . SER A 1 169 ? -15.041 4.536 22.546 1.00 96.62 169 SER A CA 1
ATOM 1304 C C . SER A 1 169 ? -15.142 5.347 21.248 1.00 96.62 169 SER A C 1
ATOM 1306 O O . SER A 1 169 ? -15.952 6.268 21.135 1.00 96.62 169 SER A O 1
ATOM 1308 N N . ALA A 1 170 ? -14.328 4.995 20.253 1.00 97.19 170 ALA A N 1
ATOM 1309 C CA . ALA A 1 170 ? -14.245 5.666 18.965 1.00 97.19 170 ALA A CA 1
ATOM 1310 C C . ALA A 1 170 ? -13.796 4.696 17.865 1.00 97.19 170 ALA A C 1
ATOM 1312 O O . ALA A 1 170 ? -13.280 3.612 18.138 1.00 97.19 170 ALA A O 1
ATOM 1313 N N . GLY A 1 171 ? -13.962 5.095 16.607 1.00 97.50 171 GLY A N 1
ATOM 1314 C CA . GLY A 1 171 ? -13.527 4.338 15.444 1.00 97.50 171 GLY A CA 1
ATOM 1315 C C . GLY A 1 171 ? -13.191 5.222 14.251 1.00 97.50 171 GLY A C 1
ATOM 1316 O O . GLY A 1 171 ? -13.382 6.440 14.262 1.00 97.50 171 GLY A O 1
ATOM 1317 N N . TRP A 1 172 ? -12.640 4.603 13.214 1.00 98.25 172 TRP A N 1
ATOM 1318 C CA . TRP A 1 172 ? -12.202 5.311 12.019 1.00 98.25 172 TRP A CA 1
ATOM 1319 C C . TRP A 1 172 ? -13.404 5.937 11.313 1.00 98.25 172 TRP A C 1
ATOM 1321 O O . TRP A 1 172 ? -14.413 5.284 11.059 1.00 98.25 172 TRP A O 1
ATOM 1331 N N . THR A 1 173 ? -13.293 7.220 10.989 1.00 97.88 173 THR A N 1
ATOM 1332 C CA . THR A 1 173 ? -14.311 7.985 10.269 1.00 97.88 173 THR A CA 1
ATOM 1333 C C . THR A 1 173 ? -13.622 8.857 9.230 1.00 97.88 173 THR A C 1
ATOM 1335 O O . THR A 1 173 ? -12.771 9.681 9.566 1.00 97.88 173 THR A O 1
ATOM 1338 N N . VAL A 1 174 ? -13.992 8.706 7.959 1.00 96.62 174 VAL A N 1
ATOM 1339 C CA . VAL A 1 174 ? -13.543 9.615 6.898 1.00 96.62 174 VAL A CA 1
ATOM 1340 C C . VAL A 1 174 ? -14.422 10.859 6.927 1.00 96.62 174 VAL A C 1
ATOM 1342 O O . VAL A 1 174 ? -15.642 10.777 6.760 1.00 96.62 174 VAL A O 1
ATOM 1345 N N . THR A 1 175 ? -13.828 12.025 7.163 1.00 92.12 175 THR A N 1
ATOM 1346 C CA . THR A 1 175 ? -14.581 13.284 7.176 1.00 92.12 175 THR A CA 1
ATOM 1347 C C . THR A 1 175 ? -14.800 13.813 5.764 1.00 92.12 175 THR A C 1
ATOM 1349 O O . THR A 1 175 ? -13.987 13.583 4.872 1.00 92.12 175 THR A O 1
ATOM 1352 N N . GLN A 1 176 ? -15.892 14.554 5.560 1.00 83.75 176 GLN A N 1
ATOM 1353 C CA . GLN A 1 176 ? -16.091 15.316 4.321 1.00 83.75 176 GLN A CA 1
ATOM 1354 C C . GLN A 1 176 ? -15.200 16.561 4.247 1.00 83.75 176 GLN A C 1
ATOM 1356 O O . GLN A 1 176 ? -15.042 17.108 3.164 1.00 83.75 176 GLN A O 1
ATOM 1361 N N . GLU A 1 177 ? -14.600 16.976 5.369 1.00 78.31 177 GLU A N 1
ATOM 1362 C CA . GLU A 1 177 ? -13.552 17.997 5.393 1.00 78.31 177 GLU A CA 1
ATOM 1363 C C . GLU A 1 177 ? -12.404 17.573 4.470 1.00 78.31 177 GLU A C 1
ATOM 1365 O O . GLU A 1 177 ? -11.639 16.647 4.770 1.00 78.31 177 GLU A O 1
ATOM 1370 N N . GLU A 1 178 ? -12.307 18.253 3.334 1.00 71.81 178 GLU A N 1
ATOM 1371 C CA . GLU A 1 178 ? -11.147 18.172 2.465 1.00 71.81 178 GLU A CA 1
ATOM 1372 C C . GLU A 1 178 ? -9.985 18.897 3.129 1.00 71.81 178 GLU A C 1
ATOM 1374 O O . GLU A 1 178 ? -10.135 19.965 3.732 1.00 71.81 178 GLU A O 1
ATOM 1379 N N . VAL A 1 179 ? -8.790 18.325 3.011 1.00 65.38 179 VAL A N 1
ATOM 1380 C CA . VAL A 1 179 ? -7.600 19.103 3.319 1.00 65.38 179 VAL A CA 1
ATOM 1381 C C . VAL A 1 179 ? -7.472 20.137 2.206 1.00 65.38 179 VAL A C 1
ATOM 1383 O O . VAL A 1 179 ? -7.250 19.760 1.063 1.00 65.38 179 VAL A O 1
ATOM 1386 N N . GLN A 1 180 ? -7.548 21.429 2.539 1.00 58.91 180 GLN A N 1
ATOM 1387 C CA . GLN A 1 180 ? -7.361 22.550 1.595 1.00 58.91 180 GLN A CA 1
ATOM 1388 C C . GLN A 1 180 ? -5.993 22.544 0.873 1.00 58.91 180 GLN A C 1
ATOM 1390 O O . GLN A 1 180 ? -5.710 23.410 0.053 1.00 58.91 180 GLN A O 1
ATOM 1395 N N . GLN A 1 181 ? -5.127 21.576 1.174 1.00 56.94 181 GLN A N 1
ATOM 1396 C CA . GLN A 1 181 ? -3.882 21.338 0.465 1.00 56.94 181 GLN A CA 1
ATOM 1397 C C . GLN A 1 181 ? -4.165 20.462 -0.757 1.00 56.94 181 GLN A C 1
ATOM 1399 O O . GLN A 1 181 ? -4.453 19.275 -0.614 1.00 56.94 181 GLN A O 1
ATOM 1404 N N . GLU A 1 182 ? -4.088 21.099 -1.925 1.00 54.41 182 GLU A N 1
ATOM 1405 C CA . GLU A 1 182 ? -3.964 20.548 -3.280 1.00 54.41 182 GLU A CA 1
ATOM 1406 C C . GLU A 1 182 ? -3.862 19.011 -3.340 1.00 54.41 182 GLU A C 1
ATOM 1408 O O . GLU A 1 182 ? -2.832 18.418 -3.011 1.00 54.41 182 GLU A O 1
ATOM 1413 N N . GLY A 1 183 ? -4.943 18.352 -3.775 1.00 67.31 183 GLY A N 1
ATOM 1414 C CA . GLY A 1 183 ? -4.906 16.925 -4.117 1.00 67.31 183 GLY A CA 1
ATOM 1415 C C . GLY A 1 183 ? -6.102 16.076 -3.692 1.00 67.31 183 GLY A C 1
ATOM 1416 O O . GLY A 1 183 ? -6.023 14.857 -3.807 1.00 67.31 183 GLY A O 1
ATOM 1417 N N . GLY A 1 184 ? -7.198 16.670 -3.202 1.00 81.94 184 GLY A N 1
ATOM 1418 C CA . GLY A 1 184 ? -8.449 15.933 -2.955 1.00 81.94 184 GLY A CA 1
ATOM 1419 C C . GLY A 1 184 ? -8.356 14.870 -1.851 1.00 81.94 184 GLY A C 1
ATOM 1420 O O . GLY A 1 184 ? -9.116 13.901 -1.843 1.00 81.94 184 GLY A O 1
ATOM 1421 N N . PHE A 1 185 ? -7.411 15.028 -0.919 1.00 88.62 185 PHE A N 1
ATOM 1422 C CA . PHE A 1 185 ? -7.247 14.130 0.222 1.00 88.62 185 PHE A CA 1
ATOM 1423 C C . PHE A 1 185 ? -8.285 14.436 1.307 1.00 88.62 185 PHE A C 1
ATOM 1425 O O . PHE A 1 185 ? -8.472 15.590 1.699 1.00 88.62 185 PHE A O 1
ATOM 1432 N N . LYS A 1 186 ? -8.894 13.389 1.870 1.00 93.00 186 LYS A N 1
ATOM 1433 C CA . LYS A 1 186 ? -9.777 13.480 3.041 1.00 93.00 186 LYS A CA 1
ATOM 1434 C C . LYS A 1 186 ? -9.077 12.921 4.272 1.00 93.00 186 LYS A C 1
ATOM 1436 O O . LYS A 1 186 ? -8.360 11.924 4.189 1.00 93.00 186 LYS A O 1
ATOM 1441 N N . ILE A 1 187 ? -9.264 13.557 5.423 1.00 92.62 187 ILE A N 1
ATOM 1442 C CA . ILE A 1 187 ? -8.648 13.104 6.676 1.00 92.62 187 ILE A CA 1
ATOM 1443 C C . ILE A 1 187 ? -9.419 11.901 7.227 1.00 92.62 187 ILE A C 1
ATOM 1445 O O . ILE A 1 187 ? -10.651 11.905 7.258 1.00 92.62 187 ILE A O 1
ATOM 1449 N N . VAL A 1 188 ? -8.691 10.894 7.716 1.00 96.25 188 VAL A N 1
ATOM 1450 C CA . VAL A 1 188 ? -9.275 9.860 8.575 1.00 96.25 188 VAL A CA 1
ATOM 1451 C C . VAL A 1 188 ? -9.150 10.309 10.030 1.00 96.25 188 VAL A C 1
ATOM 1453 O O . VAL A 1 188 ? -8.044 10.521 10.534 1.00 96.25 188 VAL A O 1
ATOM 1456 N N . LYS A 1 189 ? -10.289 10.488 10.697 1.00 97.00 189 LYS A N 1
ATOM 1457 C CA . LYS A 1 189 ? -10.374 10.803 12.127 1.00 97.00 189 LYS A CA 1
ATOM 1458 C C . LYS A 1 189 ? -10.760 9.558 12.932 1.00 97.00 189 LYS A C 1
ATOM 1460 O O . LYS A 1 189 ? -11.252 8.580 12.371 1.00 97.00 189 LYS A O 1
ATOM 1465 N N . VAL A 1 190 ? -10.541 9.600 14.240 1.00 97.00 190 VAL A N 1
ATOM 1466 C CA . VAL A 1 190 ? -10.944 8.576 15.209 1.00 97.00 190 VAL A CA 1
ATOM 1467 C C . VAL A 1 190 ? -12.030 9.190 16.088 1.00 97.00 190 VAL A C 1
ATOM 1469 O O . VAL A 1 190 ? -11.731 9.921 17.021 1.00 97.00 190 VAL A O 1
ATOM 1472 N N . LEU A 1 191 ? -13.295 8.949 15.743 1.00 96.94 191 LEU A N 1
ATOM 1473 C CA . LEU A 1 191 ? -14.466 9.599 16.348 1.00 96.94 191 LEU A CA 1
ATOM 1474 C C . LEU A 1 191 ? -15.468 8.553 16.854 1.00 96.94 191 LEU A C 1
ATOM 1476 O O . LEU A 1 191 ? -15.469 7.433 16.336 1.00 96.94 191 LEU A O 1
ATOM 1480 N N . PRO A 1 192 ? -16.361 8.888 17.804 1.00 98.00 192 PRO A N 1
ATOM 1481 C CA . PRO A 1 192 ? -17.475 8.016 18.165 1.00 98.00 192 PRO A CA 1
ATOM 1482 C C . PRO A 1 192 ? -18.260 7.561 16.928 1.00 98.00 192 PRO A C 1
ATOM 1484 O O . PRO A 1 192 ? -18.653 8.374 16.083 1.00 98.00 192 PRO A O 1
ATOM 1487 N N . LEU A 1 193 ? -18.477 6.249 16.801 1.00 97.88 193 LEU A N 1
ATOM 1488 C CA . LEU A 1 193 ? -19.240 5.706 15.680 1.00 97.88 193 LEU A CA 1
ATOM 1489 C C . LEU A 1 193 ? -20.725 6.044 15.834 1.00 97.88 193 LEU A C 1
ATOM 1491 O O . LEU A 1 193 ? -21.286 5.949 16.924 1.00 97.88 193 LEU A O 1
ATOM 1495 N N . VAL A 1 194 ? -21.376 6.418 14.731 1.00 97.25 194 VAL A N 1
ATOM 1496 C CA . VAL A 1 194 ? -22.791 6.800 14.718 1.00 97.25 194 VAL A CA 1
ATOM 1497 C C . VAL A 1 194 ? -23.561 5.739 13.951 1.00 97.25 194 VAL A C 1
ATOM 1499 O O . VAL A 1 194 ? -23.320 5.508 12.767 1.00 97.25 194 VAL A O 1
ATOM 1502 N N . SER A 1 195 ? -24.519 5.111 14.624 1.00 97.44 195 SER A N 1
ATOM 1503 C CA . SER A 1 195 ? -25.426 4.141 14.017 1.00 97.44 195 SER A CA 1
ATOM 1504 C C . SER A 1 195 ? -26.879 4.471 14.336 1.00 97.44 195 SER A C 1
ATOM 1506 O O . SER A 1 195 ? -27.175 5.256 15.240 1.00 97.44 195 SER A O 1
ATOM 1508 N N . ASN A 1 196 ? -27.801 3.901 13.566 1.00 95.56 196 ASN A N 1
ATOM 1509 C CA . ASN A 1 196 ? -29.213 3.931 13.926 1.00 95.56 196 ASN A CA 1
ATOM 1510 C C . ASN A 1 196 ? -29.542 2.868 14.991 1.00 95.56 196 ASN A C 1
ATOM 1512 O O . ASN A 1 196 ? -28.753 1.970 15.273 1.00 95.56 196 ASN A O 1
ATOM 1516 N N . LYS A 1 197 ? -30.743 2.953 15.572 1.00 95.94 197 LYS A N 1
ATOM 1517 C CA . LYS A 1 197 ? -31.221 2.014 16.604 1.00 95.94 197 LYS A CA 1
ATOM 1518 C C . LYS A 1 197 ? -31.768 0.691 16.035 1.00 95.94 197 LYS A C 1
ATOM 1520 O O . LYS A 1 197 ? -32.501 -0.001 16.733 1.00 95.94 197 LYS A O 1
ATOM 1525 N N . MET A 1 198 ? -31.485 0.360 14.771 1.00 96.00 198 MET A N 1
ATOM 1526 C CA . MET A 1 198 ? -31.975 -0.884 14.163 1.00 96.00 198 MET A CA 1
ATOM 1527 C C . MET A 1 198 ? -31.150 -2.091 14.625 1.00 96.00 198 MET A C 1
ATOM 1529 O O . MET A 1 198 ? -30.023 -1.942 15.095 1.00 96.00 198 MET A O 1
ATOM 1533 N N . SER A 1 199 ? -31.711 -3.292 14.474 1.00 94.00 199 SER A N 1
ATOM 1534 C CA . SER A 1 199 ? -31.013 -4.555 14.724 1.00 94.00 199 SER A CA 1
ATOM 1535 C C . SER A 1 199 ? -30.935 -5.358 13.415 1.00 94.00 199 SER A C 1
ATOM 1537 O O . SER A 1 199 ? -31.985 -5.783 12.930 1.00 94.00 199 SER A O 1
ATOM 1539 N N . PRO A 1 200 ? -29.742 -5.537 12.807 1.00 94.44 200 PRO A N 1
ATOM 1540 C CA . PRO A 1 200 ? -28.436 -5.055 13.268 1.00 94.44 200 PRO A CA 1
ATOM 1541 C C . PRO A 1 200 ? -28.249 -3.532 13.068 1.00 94.44 200 PRO A C 1
ATOM 1543 O O . PRO A 1 200 ? -28.853 -2.963 12.148 1.00 94.44 200 PRO A O 1
ATOM 1546 N N . PRO A 1 201 ? -27.383 -2.871 13.869 1.00 96.38 201 PRO A N 1
ATOM 1547 C CA . PRO A 1 201 ? -27.100 -1.444 13.720 1.00 96.38 201 PRO A CA 1
ATOM 1548 C C . PRO A 1 201 ? -26.578 -1.117 12.322 1.00 96.38 201 PRO A C 1
ATOM 1550 O O . PRO A 1 201 ? -25.714 -1.826 11.795 1.00 96.38 201 PRO A O 1
ATOM 1553 N N . GLN A 1 202 ? -27.075 -0.029 11.735 1.00 97.69 202 GLN A N 1
ATOM 1554 C CA . GLN A 1 202 ? -26.574 0.491 10.463 1.00 97.69 202 GLN A CA 1
ATOM 1555 C C . GLN A 1 202 ? -25.660 1.678 10.725 1.00 97.69 202 GLN A C 1
ATOM 1557 O O . GLN A 1 202 ? -26.085 2.660 11.339 1.00 97.69 202 GLN A O 1
ATOM 1562 N N . PHE A 1 203 ? -24.425 1.591 10.243 1.00 97.44 203 PHE A N 1
ATOM 1563 C CA . PHE A 1 203 ? -23.441 2.665 10.339 1.00 97.44 203 PHE A CA 1
ATOM 1564 C C . PHE A 1 203 ? -23.467 3.526 9.081 1.00 97.44 203 PHE A C 1
ATOM 1566 O O . PHE A 1 203 ? -23.935 3.105 8.023 1.00 97.44 203 PHE A O 1
ATOM 1573 N N . ARG A 1 204 ? -22.942 4.747 9.188 1.00 97.62 204 ARG A N 1
ATOM 1574 C CA . ARG A 1 204 ? -22.744 5.604 8.015 1.00 97.62 204 ARG A CA 1
ATOM 1575 C C . ARG A 1 204 ? -21.631 5.038 7.133 1.00 97.62 204 ARG A C 1
ATOM 1577 O O . ARG A 1 204 ? -20.629 4.540 7.636 1.00 97.62 204 ARG A O 1
ATOM 1584 N N . GLU A 1 205 ? -21.753 5.182 5.818 1.00 97.44 205 GLU A N 1
ATOM 1585 C CA . GLU A 1 205 ? -20.779 4.635 4.858 1.00 97.44 205 GLU A CA 1
ATOM 1586 C C . GLU A 1 205 ? -19.358 5.192 5.020 1.00 97.44 205 GLU A C 1
ATOM 1588 O O . GLU A 1 205 ? -18.383 4.520 4.699 1.00 97.44 205 GLU A O 1
ATOM 1593 N N . ASN A 1 206 ? -19.208 6.402 5.566 1.00 97.81 206 ASN A N 1
ATOM 1594 C CA . ASN A 1 206 ? -17.901 6.984 5.874 1.00 97.81 206 ASN A CA 1
ATOM 1595 C C . ASN A 1 206 ? -17.245 6.408 7.149 1.00 97.81 206 ASN A C 1
ATOM 1597 O O . ASN A 1 206 ? -16.147 6.832 7.514 1.00 97.81 206 ASN A O 1
ATOM 1601 N N . GLN A 1 207 ? -17.920 5.471 7.820 1.00 98.25 207 GLN A N 1
ATOM 1602 C CA . GLN A 1 207 ? -17.455 4.695 8.976 1.00 98.25 207 GLN A CA 1
ATOM 1603 C C . GLN A 1 207 ? -17.304 3.199 8.643 1.00 98.25 207 GLN A C 1
ATOM 1605 O O . GLN A 1 207 ? -16.998 2.393 9.522 1.00 98.25 207 GLN A O 1
ATOM 1610 N N . LEU A 1 208 ? -17.533 2.826 7.379 1.00 98.19 208 LEU A N 1
ATOM 1611 C CA . LEU A 1 208 ? -17.464 1.460 6.876 1.00 98.19 208 LEU A CA 1
ATOM 1612 C C . LEU A 1 208 ? -16.283 1.317 5.920 1.00 98.19 208 LEU A C 1
ATOM 1614 O O . LEU A 1 208 ? -16.078 2.144 5.028 1.00 98.19 208 LEU A O 1
ATOM 1618 N N . PHE A 1 209 ? -15.514 0.248 6.105 1.00 98.19 209 PHE A N 1
ATOM 1619 C CA . PHE A 1 209 ? -14.279 0.010 5.371 1.00 98.19 209 PHE A CA 1
ATOM 1620 C C . PHE A 1 209 ? -14.285 -1.374 4.741 1.00 98.19 209 PHE A C 1
ATOM 1622 O O . PHE A 1 209 ? -14.523 -2.372 5.421 1.00 98.19 209 PHE A O 1
ATOM 1629 N N . LYS A 1 210 ? -13.986 -1.431 3.444 1.00 97.19 210 LYS A N 1
ATOM 1630 C CA . LYS A 1 210 ? -13.786 -2.677 2.715 1.00 97.19 210 LYS A CA 1
ATOM 1631 C C . LYS A 1 210 ? -12.337 -3.125 2.827 1.00 97.19 210 LYS A C 1
ATOM 1633 O O . LYS A 1 210 ? -11.430 -2.339 2.546 1.00 97.19 210 LYS A O 1
ATOM 1638 N N . PHE A 1 211 ? -12.137 -4.382 3.201 1.00 97.00 211 PHE A N 1
ATOM 1639 C CA . PHE A 1 211 ? -10.837 -5.044 3.186 1.00 97.00 211 PHE A CA 1
ATOM 1640 C C . PHE A 1 211 ? -10.786 -5.990 1.991 1.00 97.00 211 PHE A C 1
ATOM 1642 O O . PHE A 1 211 ? -11.459 -7.015 1.977 1.00 97.00 211 PHE A O 1
ATOM 1649 N N . ASP A 1 212 ? -9.962 -5.660 1.000 1.00 92.75 212 ASP A N 1
ATOM 1650 C CA . ASP A 1 212 ? -9.674 -6.561 -0.113 1.00 92.75 212 ASP A CA 1
ATOM 1651 C C . ASP A 1 212 ? -8.318 -7.230 0.150 1.00 92.75 212 ASP A C 1
ATOM 1653 O O . ASP A 1 212 ? -7.292 -6.551 0.286 1.00 92.75 212 ASP A O 1
ATOM 1657 N N . GLY A 1 213 ? -8.308 -8.561 0.264 1.00 91.44 213 GLY A N 1
ATOM 1658 C CA . GLY A 1 213 ? -7.084 -9.332 0.462 1.00 91.44 213 GLY A CA 1
ATOM 1659 C C . GLY A 1 213 ? -6.129 -9.135 -0.713 1.00 91.44 213 GLY A C 1
ATOM 1660 O O . GLY A 1 213 ? -6.438 -9.484 -1.851 1.00 91.44 213 GLY A O 1
ATOM 1661 N N . ILE A 1 214 ? -4.939 -8.600 -0.445 1.00 85.19 214 ILE A N 1
ATOM 1662 C CA . ILE A 1 214 ? -3.856 -8.571 -1.427 1.00 85.19 214 ILE A CA 1
ATOM 1663 C C . ILE A 1 214 ? -3.210 -9.941 -1.313 1.00 85.19 214 ILE A C 1
ATOM 1665 O O . ILE A 1 214 ? -2.308 -10.102 -0.490 1.00 85.19 214 ILE A O 1
ATOM 1669 N N . GLY A 1 215 ? -3.771 -10.909 -2.054 1.00 66.75 215 GLY A N 1
ATOM 1670 C CA . GLY A 1 215 ? -3.460 -12.339 -2.013 1.00 66.75 215 GLY A CA 1
ATOM 1671 C C . GLY A 1 215 ? -2.138 -12.638 -1.320 1.00 66.75 215 GLY A C 1
ATOM 1672 O O . GLY A 1 215 ? -1.064 -12.362 -1.860 1.00 66.75 215 GLY A O 1
ATOM 1673 N N . GLY A 1 216 ? -2.226 -13.154 -0.091 1.00 44.72 216 GLY A N 1
ATOM 1674 C CA . GLY A 1 216 ? -1.065 -13.738 0.557 1.00 44.72 216 GLY A CA 1
ATOM 1675 C C . GLY A 1 216 ? -0.515 -14.810 -0.374 1.00 44.72 216 GLY A C 1
ATOM 1676 O O . GLY A 1 216 ? -1.284 -15.515 -1.026 1.00 44.72 216 GLY A O 1
ATOM 1677 N N . PHE A 1 217 ? 0.807 -14.910 -0.481 1.00 36.16 217 PHE A N 1
ATOM 1678 C CA . PHE A 1 217 ? 1.433 -16.066 -1.103 1.00 36.16 217 PHE A CA 1
ATOM 1679 C C . PHE A 1 217 ? 0.923 -17.317 -0.373 1.00 36.16 217 PHE A C 1
ATOM 1681 O O .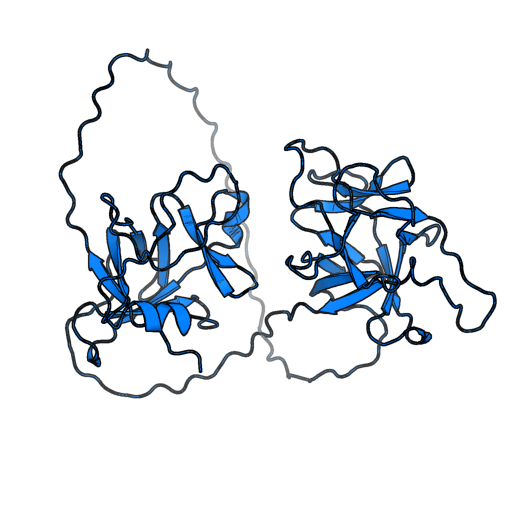 PHE A 1 217 ? 1.464 -17.695 0.663 1.00 36.16 217 PHE A O 1
ATOM 1688 N N . HIS A 1 218 ? -0.119 -17.965 -0.891 1.00 28.36 218 HIS A N 1
ATOM 1689 C CA . HIS A 1 218 ? -0.287 -19.383 -0.653 1.00 28.36 218 HIS A CA 1
ATOM 1690 C C . HIS A 1 218 ? 0.965 -20.016 -1.253 1.00 28.36 218 HIS A C 1
ATOM 1692 O O . HIS A 1 218 ? 1.149 -20.002 -2.470 1.00 28.36 218 HIS A O 1
ATOM 1698 N N . GLN A 1 219 ? 1.862 -20.510 -0.399 1.00 29.41 219 GLN A N 1
ATOM 1699 C CA . GLN A 1 219 ? 2.864 -21.489 -0.801 1.00 29.41 219 GLN A CA 1
ATOM 1700 C C . GLN A 1 219 ? 2.114 -22.735 -1.283 1.00 29.41 219 GLN A C 1
ATOM 1702 O O . GLN A 1 219 ? 1.910 -23.692 -0.546 1.00 29.41 219 GLN A O 1
ATOM 1707 N N . VAL A 1 220 ? 1.661 -22.719 -2.529 1.00 24.14 220 VAL A N 1
ATOM 1708 C CA . VAL A 1 220 ? 1.480 -23.943 -3.293 1.00 24.14 220 VAL A CA 1
ATOM 1709 C C . VAL A 1 220 ? 2.858 -24.269 -3.835 1.00 24.14 220 VAL A C 1
ATOM 1711 O O . VAL A 1 220 ? 3.333 -23.607 -4.748 1.00 24.14 220 VAL A O 1
ATOM 1714 N N . SER A 1 221 ? 3.543 -25.232 -3.221 1.00 23.31 221 SER A N 1
ATOM 1715 C CA . SER A 1 221 ? 4.737 -25.829 -3.814 1.00 23.31 221 SER A CA 1
ATOM 1716 C C . SER A 1 221 ? 4.317 -26.533 -5.107 1.00 23.31 221 SER A C 1
ATOM 1718 O O . SER A 1 221 ? 3.587 -27.523 -5.023 1.00 23.31 221 SER A O 1
ATOM 1720 N N . PRO A 1 222 ? 4.729 -26.082 -6.304 1.00 24.30 222 PRO A N 1
ATOM 1721 C CA . PRO A 1 222 ? 4.541 -26.899 -7.486 1.00 24.30 222 PRO A CA 1
ATOM 1722 C C . PRO A 1 222 ? 5.511 -28.082 -7.401 1.00 24.30 222 PRO A C 1
ATOM 1724 O O . PRO A 1 222 ? 6.730 -27.912 -7.352 1.00 24.30 222 PRO A O 1
ATOM 1727 N N . THR A 1 223 ? 4.979 -29.302 -7.380 1.00 22.41 223 THR A N 1
ATOM 1728 C CA . THR A 1 223 ? 5.766 -30.498 -7.683 1.00 22.41 223 THR A CA 1
ATOM 1729 C C . THR A 1 223 ? 6.110 -30.450 -9.168 1.00 22.41 223 THR A C 1
ATOM 1731 O O . THR A 1 223 ? 5.298 -30.822 -10.010 1.00 22.41 223 THR A O 1
ATOM 1734 N N . LEU A 1 224 ? 7.296 -29.939 -9.506 1.00 23.70 224 LEU A N 1
ATOM 1735 C CA .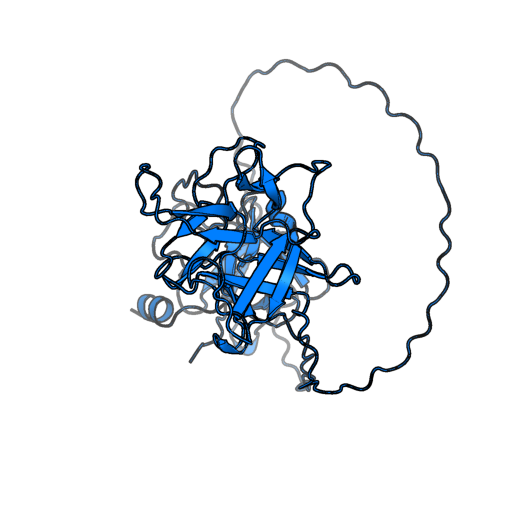 LEU A 1 224 ? 7.787 -29.948 -10.880 1.00 23.70 224 LEU A CA 1
ATOM 1736 C C . LEU A 1 224 ? 8.451 -31.299 -11.174 1.00 23.70 224 LEU A C 1
ATOM 1738 O O . LEU A 1 224 ? 9.520 -31.622 -10.652 1.00 23.70 224 LEU A O 1
ATOM 1742 N N . THR A 1 225 ? 7.807 -32.093 -12.022 1.00 24.36 225 THR A N 1
ATOM 1743 C CA . THR A 1 225 ? 8.382 -33.305 -12.607 1.00 24.36 225 THR A CA 1
ATOM 1744 C C . THR A 1 225 ? 9.518 -32.906 -13.554 1.00 24.36 225 THR A C 1
ATOM 1746 O O . THR A 1 225 ? 9.303 -32.205 -14.541 1.00 24.36 225 THR A O 1
ATOM 1749 N N . ARG A 1 226 ? 10.747 -33.331 -13.241 1.00 24.34 226 ARG A N 1
ATOM 1750 C CA . ARG A 1 226 ? 11.936 -33.148 -14.093 1.00 24.34 226 ARG A CA 1
ATOM 1751 C C . ARG A 1 226 ? 11.757 -33.822 -15.462 1.00 24.34 226 ARG A C 1
ATOM 1753 O O . ARG A 1 226 ? 11.429 -35.008 -15.479 1.00 24.34 226 ARG A O 1
ATOM 1760 N N . PRO A 1 227 ? 12.142 -33.176 -16.576 1.00 30.08 227 PRO A N 1
ATOM 1761 C CA . PRO A 1 227 ? 12.569 -33.884 -17.774 1.00 30.08 227 PRO A CA 1
ATOM 1762 C C . PRO A 1 227 ? 14.074 -34.207 -17.729 1.00 30.08 227 PRO A C 1
ATOM 1764 O O . PRO A 1 227 ? 14.880 -33.484 -17.139 1.00 30.08 227 PRO A O 1
ATOM 1767 N N . ILE A 1 228 ? 14.422 -35.329 -18.357 1.00 32.97 228 ILE A N 1
ATOM 1768 C CA . ILE A 1 228 ? 15.740 -35.976 -18.434 1.00 32.97 228 ILE A CA 1
ATOM 1769 C C . ILE A 1 228 ? 16.506 -35.548 -19.710 1.00 32.97 228 ILE A C 1
ATOM 1771 O O . ILE A 1 228 ? 15.890 -35.365 -20.752 1.00 32.97 228 ILE A O 1
ATOM 1775 N N . ALA A 1 229 ? 17.848 -35.508 -19.583 1.00 36.50 229 ALA A N 1
ATOM 1776 C CA . ALA A 1 229 ? 18.944 -35.500 -20.586 1.00 36.50 229 ALA A CA 1
ATOM 1777 C C . ALA A 1 229 ? 19.111 -34.254 -21.491 1.00 36.50 229 ALA A C 1
ATOM 1779 O O . ALA A 1 229 ? 18.268 -33.927 -22.312 1.00 36.50 229 ALA A O 1
ATOM 1780 N N . GLN A 1 230 ? 20.140 -33.424 -21.264 1.00 39.66 230 GLN A N 1
ATOM 1781 C CA . GLN A 1 230 ? 21.553 -33.524 -21.706 1.00 39.66 230 GLN A CA 1
ATOM 1782 C C . GLN A 1 230 ? 21.788 -33.283 -23.209 1.00 39.66 230 GLN A C 1
ATOM 1784 O O . GLN A 1 230 ? 21.698 -34.189 -24.027 1.00 39.66 230 GLN A O 1
ATOM 1789 N N . ASN A 1 231 ? 22.272 -32.076 -23.522 1.00 35.22 231 ASN A N 1
ATOM 1790 C CA . ASN A 1 231 ? 23.350 -31.899 -24.490 1.00 35.22 231 ASN A CA 1
ATOM 1791 C C . ASN A 1 231 ? 24.285 -30.789 -23.981 1.00 35.22 231 ASN A C 1
ATOM 1793 O O . ASN A 1 231 ? 23.857 -29.661 -23.726 1.00 35.22 231 ASN A O 1
ATOM 1797 N N . GLN A 1 232 ? 25.544 -31.150 -23.727 1.00 42.38 232 GLN A N 1
ATOM 1798 C CA . GLN A 1 232 ? 26.552 -30.287 -23.114 1.00 42.38 232 GLN A CA 1
ATOM 1799 C C . GLN A 1 232 ? 26.960 -29.178 -24.090 1.00 42.38 232 GLN A C 1
ATOM 1801 O O . GLN A 1 232 ? 27.811 -29.372 -24.953 1.00 42.38 232 GLN A O 1
ATOM 1806 N N . SER A 1 233 ? 26.388 -27.986 -23.926 1.00 44.41 233 SER A N 1
ATOM 1807 C CA . SER A 1 233 ? 26.987 -26.757 -24.441 1.00 44.41 233 SER A CA 1
ATOM 1808 C C . SER A 1 233 ? 27.314 -25.832 -23.266 1.00 44.41 233 SER A C 1
ATOM 1810 O O . SER A 1 233 ? 26.563 -25.723 -22.301 1.00 44.41 233 SER A O 1
ATOM 1812 N N . SER A 1 234 ? 28.512 -25.256 -23.328 1.00 46.25 234 SER A N 1
ATOM 1813 C CA . SER A 1 234 ? 29.330 -24.660 -22.254 1.00 46.25 234 SER A CA 1
ATOM 1814 C C . SER A 1 234 ? 28.764 -23.477 -21.443 1.00 46.25 234 SER A C 1
ATOM 1816 O O . SER A 1 234 ? 29.535 -22.730 -20.839 1.00 46.25 234 SER A O 1
ATOM 1818 N N . SER A 1 235 ? 27.452 -23.271 -21.364 1.00 63.47 235 SER A N 1
ATOM 1819 C CA . SER A 1 235 ? 26.869 -22.323 -20.409 1.00 63.47 235 SER A CA 1
ATOM 1820 C C . SER A 1 235 ? 26.734 -22.985 -19.036 1.00 63.47 235 SER A C 1
ATOM 1822 O O . SER A 1 235 ? 25.646 -23.367 -18.616 1.00 63.47 235 SER A O 1
ATOM 1824 N N . GLY A 1 236 ? 27.868 -23.172 -18.357 1.00 78.38 236 GLY A N 1
ATOM 1825 C CA . GLY A 1 236 ? 27.884 -23.492 -16.932 1.00 78.38 236 GLY A CA 1
ATOM 1826 C C . GLY A 1 236 ? 27.330 -22.331 -16.092 1.00 78.38 236 GLY A C 1
ATOM 1827 O O . GLY A 1 236 ? 27.105 -21.236 -16.616 1.00 78.38 236 GLY A O 1
ATOM 1828 N N . PRO A 1 237 ? 27.115 -22.537 -14.784 1.00 89.44 237 PRO A N 1
ATOM 1829 C CA . PRO A 1 237 ? 26.625 -21.480 -13.911 1.00 89.44 237 PRO A CA 1
ATOM 1830 C C . PRO A 1 237 ? 27.585 -20.281 -13.913 1.00 89.44 237 PRO A C 1
ATOM 1832 O O . PRO A 1 237 ? 28.806 -20.439 -13.847 1.00 89.44 237 PRO A O 1
ATOM 1835 N N . LEU A 1 238 ? 27.029 -19.070 -13.961 1.00 92.50 238 LEU A N 1
ATOM 1836 C CA . LEU A 1 238 ? 27.796 -17.826 -13.984 1.00 92.50 238 LEU A CA 1
ATOM 1837 C C . LEU A 1 238 ? 28.657 -17.670 -12.719 1.00 92.50 238 LEU A C 1
ATOM 1839 O O . LEU A 1 238 ? 28.235 -18.010 -11.613 1.00 92.50 238 LEU A O 1
ATOM 1843 N N . SER A 1 239 ? 29.869 -17.138 -12.884 1.00 93.62 239 SER A N 1
ATOM 1844 C CA . SER A 1 239 ? 30.768 -16.765 -11.777 1.00 93.62 239 SER A CA 1
ATOM 1845 C C . SER A 1 239 ? 30.405 -15.401 -11.172 1.00 93.62 239 SER A C 1
ATOM 1847 O O . SER A 1 239 ? 29.719 -14.607 -11.815 1.00 93.62 239 SER A O 1
ATOM 1849 N N . ASN A 1 240 ? 30.941 -15.062 -9.999 1.00 94.62 240 ASN A N 1
ATOM 1850 C CA . ASN A 1 240 ? 30.857 -13.690 -9.483 1.00 94.62 240 ASN A CA 1
ATOM 1851 C C . ASN A 1 240 ? 31.510 -12.699 -10.457 1.00 94.62 240 ASN A C 1
ATOM 1853 O O . ASN A 1 240 ? 32.529 -13.008 -11.088 1.00 94.62 240 ASN A O 1
ATOM 1857 N N . GLY A 1 241 ? 30.937 -11.502 -10.579 1.00 94.31 241 GLY A N 1
ATOM 1858 C CA . GLY A 1 241 ? 31.539 -10.434 -11.374 1.00 94.31 241 GLY A CA 1
ATOM 1859 C C . GLY A 1 241 ? 30.545 -9.429 -11.931 1.00 94.31 241 GLY A C 1
ATOM 1860 O O . GLY A 1 241 ? 29.389 -9.372 -11.511 1.00 94.31 241 GLY A O 1
ATOM 1861 N N . THR A 1 242 ? 31.030 -8.643 -12.889 1.00 94.06 242 THR A N 1
ATOM 1862 C CA . THR A 1 242 ? 30.251 -7.618 -13.582 1.00 94.06 242 THR A CA 1
ATOM 1863 C C . THR A 1 242 ? 29.894 -8.085 -14.991 1.00 94.06 242 THR A C 1
ATOM 1865 O O . THR A 1 242 ? 30.736 -8.615 -15.718 1.00 94.06 242 THR A O 1
ATOM 1868 N N . TYR A 1 243 ? 28.645 -7.873 -15.379 1.00 95.19 243 TYR A N 1
ATOM 1869 C CA . TYR A 1 243 ? 28.042 -8.356 -16.610 1.00 95.19 243 TYR A CA 1
ATOM 1870 C C . TYR A 1 243 ? 27.261 -7.238 -17.305 1.00 95.19 243 TYR A C 1
ATOM 1872 O O . TYR A 1 243 ? 26.855 -6.261 -16.674 1.00 95.19 243 TYR A O 1
ATOM 1880 N N . SER A 1 244 ? 27.029 -7.408 -18.603 1.00 93.31 244 SER A N 1
ATOM 1881 C CA . SER A 1 244 ? 25.921 -6.770 -19.311 1.00 93.31 244 SER A CA 1
ATOM 1882 C C . SER A 1 244 ? 24.825 -7.804 -19.562 1.00 93.31 244 SER A C 1
ATOM 1884 O O . SER A 1 244 ? 25.110 -8.987 -19.784 1.00 93.31 244 SER A O 1
ATOM 1886 N N . ILE A 1 245 ? 23.574 -7.355 -19.489 1.00 94.56 245 ILE A N 1
ATOM 1887 C CA . ILE A 1 245 ? 22.390 -8.182 -19.726 1.00 94.56 245 ILE A CA 1
ATOM 1888 C C . ILE A 1 245 ? 21.619 -7.546 -20.879 1.00 94.56 245 ILE A C 1
ATOM 1890 O O . ILE A 1 245 ? 21.239 -6.378 -20.793 1.00 94.56 245 ILE A O 1
ATOM 1894 N N . LYS A 1 246 ? 21.398 -8.312 -21.946 1.00 93.94 246 LYS A N 1
ATOM 1895 C CA . LYS A 1 246 ? 20.618 -7.903 -23.117 1.00 93.94 246 LYS A CA 1
ATOM 1896 C C . LYS A 1 246 ? 19.431 -8.828 -23.339 1.00 93.94 246 LYS A C 1
ATOM 1898 O O . LYS A 1 246 ? 19.444 -9.978 -22.897 1.00 93.94 246 LYS A O 1
ATOM 1903 N N . VAL A 1 247 ? 18.430 -8.345 -24.059 1.00 91.81 247 VAL A N 1
ATOM 1904 C CA . VAL A 1 247 ? 17.361 -9.186 -24.605 1.00 91.81 247 VAL A CA 1
ATOM 1905 C C . VAL A 1 247 ? 17.959 -10.136 -25.645 1.00 91.81 247 VAL A C 1
ATOM 1907 O O . VAL A 1 247 ? 18.776 -9.732 -26.463 1.00 91.81 247 VAL A O 1
ATOM 1910 N N . LYS A 1 248 ? 17.593 -11.420 -25.643 1.00 88.62 248 LYS A N 1
ATOM 1911 C CA . LYS A 1 248 ? 17.979 -12.301 -26.752 1.00 88.62 248 LYS A CA 1
ATOM 1912 C C . LYS A 1 248 ? 17.195 -11.905 -28.006 1.00 88.62 248 LYS A C 1
ATOM 1914 O O . LYS A 1 248 ? 15.972 -11.872 -27.968 1.00 88.62 248 LYS A O 1
ATOM 1919 N N . GLY A 1 249 ? 17.892 -11.716 -29.124 1.00 84.12 249 GLY A N 1
ATOM 1920 C CA . GLY A 1 249 ? 17.266 -11.435 -30.422 1.00 84.12 249 GLY A CA 1
ATOM 1921 C C . GLY A 1 249 ? 16.959 -9.958 -30.667 1.00 84.12 249 GLY A C 1
ATOM 1922 O O . GLY A 1 249 ? 16.608 -9.613 -31.784 1.00 84.12 249 GLY A O 1
ATOM 1923 N N . ALA A 1 250 ? 17.170 -9.096 -29.670 1.00 81.06 250 ALA A N 1
ATOM 1924 C CA . ALA A 1 250 ? 17.147 -7.648 -29.821 1.00 81.06 250 ALA A CA 1
ATOM 1925 C C . ALA A 1 250 ? 18.425 -7.083 -29.191 1.00 81.06 250 ALA A C 1
ATOM 1927 O O . ALA A 1 250 ? 18.805 -7.509 -28.103 1.00 81.06 250 ALA A O 1
ATOM 1928 N N . ASP A 1 251 ? 19.099 -6.109 -29.808 1.00 82.12 251 ASP A N 1
ATOM 1929 C CA . ASP A 1 251 ? 20.306 -5.501 -29.210 1.00 82.12 251 ASP A CA 1
ATOM 1930 C C . ASP A 1 251 ? 19.982 -4.527 -28.052 1.00 82.12 251 ASP A C 1
ATOM 1932 O O . ASP A 1 251 ? 20.732 -3.604 -27.735 1.00 82.12 251 ASP A O 1
ATOM 1936 N N . LEU A 1 252 ? 18.844 -4.746 -27.391 1.00 87.06 252 LEU A N 1
ATOM 1937 C CA . LEU A 1 252 ? 18.323 -3.939 -26.302 1.00 87.06 252 LEU A CA 1
ATOM 1938 C C . LEU A 1 252 ? 18.986 -4.335 -24.983 1.00 87.06 252 LEU A C 1
ATOM 1940 O O . LEU A 1 252 ? 18.972 -5.496 -24.563 1.00 87.06 252 LEU A O 1
ATOM 1944 N N . GLN A 1 253 ? 19.548 -3.342 -24.301 1.00 92.75 253 GLN A N 1
ATOM 1945 C CA . GLN A 1 253 ? 20.131 -3.508 -22.972 1.00 92.75 253 GLN A CA 1
ATOM 1946 C C . GLN A 1 253 ? 19.025 -3.547 -21.919 1.00 92.75 253 GLN A C 1
ATOM 1948 O O . GLN A 1 253 ? 18.052 -2.803 -22.014 1.00 92.75 253 GLN A O 1
ATOM 1953 N N . ILE A 1 254 ? 19.202 -4.350 -20.873 1.00 94.06 254 ILE A N 1
ATOM 1954 C CA . ILE A 1 254 ? 18.344 -4.308 -19.686 1.00 94.06 254 ILE A CA 1
ATOM 1955 C C . ILE A 1 254 ? 19.045 -3.482 -18.613 1.00 94.06 254 ILE A C 1
ATOM 1957 O O . ILE A 1 254 ? 20.208 -3.725 -18.279 1.00 94.06 254 ILE A O 1
ATOM 1961 N N . GLY A 1 255 ? 18.347 -2.510 -18.036 1.00 94.19 255 GLY A N 1
ATOM 1962 C CA . GLY A 1 255 ? 18.925 -1.645 -17.018 1.00 94.19 255 GLY A CA 1
ATOM 1963 C C . GLY A 1 255 ? 17.916 -0.704 -16.383 1.00 94.19 255 GLY A C 1
ATOM 1964 O O . GLY A 1 255 ? 16.708 -0.849 -16.531 1.00 94.19 255 GLY A O 1
ATOM 1965 N N . ARG A 1 256 ? 18.441 0.274 -15.651 1.00 92.88 256 ARG A N 1
ATOM 1966 C CA . ARG A 1 256 ? 17.674 1.431 -15.181 1.00 92.88 256 ARG A CA 1
ATOM 1967 C C . ARG A 1 256 ? 17.840 2.583 -16.160 1.00 92.88 256 ARG A C 1
ATOM 1969 O O . ARG A 1 256 ? 18.923 2.731 -16.724 1.00 92.88 256 ARG A O 1
ATOM 1976 N N . ASP A 1 257 ? 16.817 3.425 -16.276 1.00 88.06 257 ASP A N 1
ATOM 1977 C CA . ASP A 1 257 ? 16.966 4.723 -16.933 1.00 88.06 257 ASP A CA 1
ATOM 1978 C C . ASP A 1 257 ? 18.089 5.517 -16.222 1.00 88.06 257 ASP A C 1
ATOM 1980 O O . ASP A 1 257 ? 18.029 5.699 -14.993 1.00 88.06 257 ASP A O 1
ATOM 1984 N N . PRO A 1 258 ? 19.153 5.924 -16.943 1.00 86.12 258 PRO A N 1
ATOM 1985 C CA . PRO A 1 258 ? 20.264 6.671 -16.365 1.00 86.12 258 PRO A CA 1
ATOM 1986 C C . PRO A 1 258 ? 19.899 8.122 -16.045 1.00 86.12 258 PRO A C 1
ATOM 1988 O O . PRO A 1 258 ? 20.686 8.792 -15.375 1.00 86.12 258 PRO A O 1
ATOM 1991 N N . THR A 1 259 ? 18.727 8.609 -16.469 1.00 85.06 259 THR A N 1
ATOM 1992 C CA . THR A 1 259 ? 18.268 9.963 -16.160 1.00 85.06 259 THR A CA 1
ATOM 1993 C C . THR A 1 259 ? 18.306 10.183 -14.638 1.00 85.06 259 THR A C 1
ATOM 1995 O O . THR A 1 259 ? 17.814 9.339 -13.870 1.00 85.06 259 THR A O 1
ATOM 1998 N N . PRO A 1 260 ? 18.933 11.274 -14.151 1.00 79.69 260 PRO A N 1
ATOM 1999 C CA . PRO A 1 260 ? 18.989 11.567 -12.725 1.00 79.69 260 PRO A CA 1
ATOM 2000 C C . PRO A 1 260 ? 17.594 11.795 -12.134 1.00 79.69 260 PRO A C 1
ATOM 2002 O O . PRO A 1 260 ? 17.037 12.882 -12.195 1.00 79.69 260 PRO A O 1
ATOM 2005 N N . ASP A 1 261 ? 17.037 10.767 -11.511 1.00 78.38 261 ASP A N 1
ATOM 2006 C CA . ASP A 1 261 ? 15.856 10.854 -10.661 1.00 78.38 261 ASP A CA 1
ATOM 2007 C C . ASP A 1 261 ? 16.270 10.959 -9.180 1.00 78.38 261 ASP A C 1
ATOM 2009 O O . ASP A 1 261 ? 16.909 10.063 -8.621 1.00 78.38 261 ASP A O 1
ATOM 2013 N N . ARG A 1 262 ? 15.925 12.089 -8.553 1.00 81.31 262 ARG A N 1
ATOM 2014 C CA . ARG A 1 262 ? 16.181 12.364 -7.128 1.00 81.31 262 ARG A CA 1
ATOM 2015 C C . ARG A 1 262 ? 15.153 11.709 -6.204 1.00 81.31 262 ARG A C 1
ATOM 2017 O O . ARG A 1 262 ? 15.252 11.859 -4.983 1.00 81.31 262 ARG A O 1
ATOM 2024 N N . SER A 1 263 ? 14.147 11.035 -6.759 1.00 78.69 263 SER A N 1
ATOM 2025 C CA . SER A 1 263 ? 13.207 10.255 -5.976 1.00 78.69 263 SER A CA 1
ATOM 2026 C C . SER A 1 263 ? 13.936 9.111 -5.281 1.00 78.69 263 SER A C 1
ATOM 2028 O O . SER A 1 263 ? 14.839 8.504 -5.848 1.00 78.69 263 SER A O 1
ATOM 2030 N N . LEU A 1 264 ? 13.523 8.806 -4.052 1.00 81.38 264 LEU A N 1
ATOM 2031 C CA . LEU A 1 264 ? 13.990 7.627 -3.321 1.00 81.38 264 LEU A CA 1
ATOM 2032 C C . LEU A 1 264 ? 13.182 6.375 -3.698 1.00 81.38 264 LEU A C 1
ATOM 2034 O O . LEU A 1 264 ? 13.238 5.382 -2.984 1.00 81.38 264 LEU A O 1
ATOM 2038 N N . PHE A 1 265 ? 12.389 6.424 -4.775 1.00 81.75 265 PHE A N 1
ATOM 2039 C CA . PHE A 1 265 ? 11.563 5.292 -5.170 1.00 81.75 265 PHE A CA 1
ATOM 2040 C C . PHE A 1 265 ? 12.412 4.200 -5.828 1.00 81.75 265 PHE A C 1
ATOM 2042 O O . PHE A 1 265 ? 13.378 4.514 -6.538 1.00 81.75 265 PHE A O 1
ATOM 2049 N N . PRO A 1 266 ? 12.028 2.921 -5.675 1.00 88.94 266 PRO A N 1
ATOM 2050 C CA . PRO A 1 266 ? 12.618 1.850 -6.456 1.00 88.94 266 PRO A CA 1
ATOM 2051 C C . PRO A 1 266 ? 12.521 2.188 -7.941 1.00 88.94 266 PRO A C 1
ATOM 2053 O O . PRO A 1 266 ? 11.450 2.538 -8.445 1.00 88.94 266 PRO A O 1
ATOM 2056 N N . ARG A 1 267 ? 13.641 2.090 -8.652 1.00 92.00 267 ARG A N 1
ATOM 2057 C CA . ARG A 1 267 ? 13.667 2.383 -10.084 1.00 92.00 267 ARG A CA 1
ATOM 2058 C C . ARG A 1 267 ? 13.318 1.143 -10.872 1.00 92.00 267 ARG A C 1
ATOM 2060 O O . ARG A 1 267 ? 13.908 0.091 -10.643 1.00 92.00 267 ARG A O 1
ATOM 2067 N N . ARG A 1 268 ? 12.402 1.271 -11.829 1.00 91.94 268 ARG A N 1
ATOM 2068 C CA . ARG A 1 268 ? 12.062 0.173 -12.736 1.00 91.94 268 ARG A CA 1
ATOM 2069 C C . ARG A 1 268 ? 13.306 -0.285 -13.501 1.00 91.94 268 ARG A C 1
ATOM 2071 O O . ARG A 1 268 ? 14.072 0.537 -14.006 1.00 91.94 268 ARG A O 1
ATOM 2078 N N . ILE A 1 269 ? 13.497 -1.599 -13.550 1.00 94.19 269 ILE A N 1
ATOM 2079 C CA . ILE A 1 269 ? 14.380 -2.244 -14.516 1.00 94.19 269 ILE A CA 1
ATOM 2080 C C . ILE A 1 269 ? 13.562 -2.457 -15.783 1.00 94.19 269 ILE A C 1
ATOM 2082 O O . ILE A 1 269 ? 12.482 -3.043 -15.730 1.00 94.19 269 ILE A O 1
ATOM 2086 N N . GLN A 1 270 ? 14.065 -1.954 -16.901 1.00 93.56 270 GLN A N 1
ATOM 2087 C CA . GLN A 1 270 ? 13.382 -1.979 -18.189 1.00 93.56 270 GLN A CA 1
ATOM 2088 C C . GLN A 1 270 ? 14.382 -2.180 -19.327 1.00 93.56 270 GLN A C 1
ATOM 2090 O O . GLN A 1 270 ? 15.602 -2.104 -19.127 1.00 93.56 270 GLN A O 1
ATOM 2095 N N . THR A 1 271 ? 13.863 -2.439 -20.521 1.00 91.50 271 THR A N 1
ATOM 2096 C CA . THR A 1 271 ? 14.645 -2.357 -21.751 1.00 91.50 271 THR A CA 1
ATOM 2097 C C . THR A 1 271 ? 15.008 -0.906 -22.041 1.00 91.50 271 THR A C 1
ATOM 2099 O O . THR A 1 271 ? 14.213 0.016 -21.869 1.00 91.50 271 THR A O 1
ATOM 2102 N N . LEU A 1 272 ? 16.253 -0.687 -22.447 1.00 90.25 272 LEU A N 1
ATOM 2103 C CA . LEU A 1 272 ? 16.761 0.619 -22.831 1.00 90.25 272 LEU A CA 1
ATOM 2104 C C . LEU A 1 272 ? 16.770 0.696 -24.357 1.00 90.25 272 LEU A C 1
ATOM 2106 O O . LEU A 1 272 ? 17.593 0.052 -25.003 1.00 90.25 272 LEU A O 1
ATOM 2110 N N . THR A 1 273 ? 15.840 1.472 -24.913 1.00 85.06 273 THR A N 1
ATOM 2111 C CA . THR A 1 273 ? 15.699 1.690 -26.364 1.00 85.06 273 THR A CA 1
ATOM 2112 C C . THR A 1 273 ? 16.708 2.698 -26.909 1.00 85.06 273 THR A C 1
ATOM 2114 O O . THR A 1 273 ? 17.050 2.669 -28.086 1.00 85.06 273 THR A O 1
ATOM 2117 N N . LYS A 1 274 ? 17.229 3.583 -26.052 1.00 83.06 274 LYS A N 1
ATOM 2118 C CA . LYS A 1 274 ? 18.293 4.523 -26.410 1.00 83.06 274 LYS A CA 1
ATOM 2119 C C . LYS A 1 274 ? 19.656 3.895 -26.157 1.00 83.06 274 LYS A C 1
ATOM 2121 O O . LYS A 1 274 ? 19.911 3.352 -25.082 1.00 83.06 274 LYS A O 1
ATOM 2126 N N . THR A 1 275 ? 20.561 4.041 -27.118 1.00 78.88 275 THR A N 1
ATOM 2127 C CA . THR A 1 275 ? 21.975 3.730 -26.911 1.00 78.88 275 THR A CA 1
ATOM 2128 C C . THR A 1 275 ? 22.563 4.765 -25.961 1.00 78.88 275 THR A C 1
ATOM 2130 O O . THR A 1 275 ? 22.732 5.930 -26.314 1.00 78.88 275 THR A O 1
ATOM 2133 N N . TYR A 1 276 ? 22.852 4.348 -24.734 1.00 79.69 276 TYR A N 1
ATOM 2134 C CA . TYR A 1 276 ? 23.558 5.179 -23.767 1.00 79.69 276 TYR A CA 1
ATOM 2135 C C . TYR A 1 276 ? 25.063 4.949 -23.892 1.00 79.69 276 TYR A C 1
ATOM 2137 O O . TYR A 1 276 ? 25.499 3.817 -24.106 1.00 79.69 276 TYR A O 1
ATOM 2145 N N . ALA A 1 277 ? 25.851 6.017 -23.722 1.00 80.50 277 ALA A N 1
ATOM 2146 C CA . ALA A 1 277 ? 27.312 5.923 -23.689 1.00 80.50 277 ALA A CA 1
ATOM 2147 C C . ALA A 1 277 ? 27.783 4.922 -22.616 1.00 80.50 277 ALA A C 1
ATOM 2149 O O . ALA A 1 277 ? 28.703 4.140 -22.845 1.00 80.50 277 ALA A O 1
ATOM 2150 N N . ASP A 1 278 ? 27.070 4.877 -21.487 1.00 84.38 278 ASP A N 1
ATOM 2151 C CA . ASP A 1 278 ? 27.325 3.939 -20.403 1.00 84.38 278 ASP A CA 1
ATOM 2152 C C . ASP A 1 278 ? 26.373 2.743 -20.447 1.00 84.38 278 ASP A C 1
ATOM 2154 O O . ASP A 1 278 ? 25.182 2.833 -20.138 1.00 84.38 278 ASP A O 1
ATOM 2158 N N . THR A 1 279 ? 26.928 1.574 -20.772 1.00 85.50 279 THR A N 1
ATOM 2159 C CA . THR A 1 279 ? 26.199 0.305 -20.669 1.00 85.50 279 THR A CA 1
ATOM 2160 C C . THR A 1 279 ? 25.897 -0.015 -19.198 1.00 85.50 279 THR A C 1
ATOM 2162 O O . THR A 1 279 ? 26.816 0.035 -18.370 1.00 85.50 279 THR A O 1
ATOM 2165 N N . PRO A 1 280 ? 24.656 -0.411 -18.843 1.00 91.62 280 PRO A N 1
ATOM 2166 C CA . PRO A 1 280 ? 24.329 -0.846 -17.491 1.00 91.62 280 PRO A CA 1
ATOM 2167 C C . PRO A 1 280 ? 25.252 -1.973 -17.016 1.00 91.62 280 PRO A C 1
ATOM 2169 O O . PRO A 1 280 ? 25.309 -3.055 -17.602 1.00 91.62 280 PRO A O 1
ATOM 2172 N N . LYS A 1 281 ? 25.976 -1.716 -15.923 1.00 93.38 281 LYS A N 1
ATOM 2173 C CA . LYS A 1 281 ? 26.874 -2.685 -15.287 1.00 93.38 281 LYS A CA 1
ATOM 2174 C C . LYS A 1 281 ? 26.111 -3.456 -14.211 1.00 93.38 281 LYS A C 1
ATOM 2176 O O . LYS A 1 281 ? 25.730 -2.885 -13.184 1.00 93.38 281 LYS A O 1
ATOM 2181 N N . TRP A 1 282 ? 25.910 -4.747 -14.445 1.00 95.88 282 TRP A N 1
ATOM 2182 C CA . TRP A 1 282 ? 25.236 -5.663 -13.531 1.00 95.88 282 TRP A CA 1
ATOM 2183 C C . TRP A 1 282 ? 26.247 -6.422 -12.689 1.00 95.88 282 TRP A C 1
ATOM 2185 O O . TRP A 1 282 ? 27.091 -7.124 -13.232 1.00 95.88 282 TRP A O 1
ATOM 2195 N N . LYS A 1 283 ? 26.165 -6.315 -11.367 1.00 96.62 283 LYS A N 1
ATOM 2196 C CA . LYS A 1 283 ? 26.955 -7.131 -10.449 1.00 96.62 283 LYS A CA 1
ATOM 2197 C C . LYS A 1 283 ? 26.155 -8.377 -10.084 1.00 96.62 283 LYS A C 1
ATOM 2199 O O . LYS A 1 283 ? 25.037 -8.264 -9.584 1.00 96.62 283 LYS A O 1
ATOM 2204 N N . LEU A 1 284 ? 26.744 -9.543 -10.329 1.00 97.06 284 LEU A N 1
ATOM 2205 C CA . LEU A 1 284 ? 26.210 -10.841 -9.928 1.00 97.06 284 LEU A CA 1
ATOM 2206 C C . LEU A 1 284 ? 27.063 -11.394 -8.787 1.00 97.06 284 LEU A C 1
ATOM 2208 O O . LEU A 1 284 ? 28.284 -11.536 -8.916 1.00 97.06 284 LEU A O 1
ATOM 2212 N N . GLU A 1 285 ? 2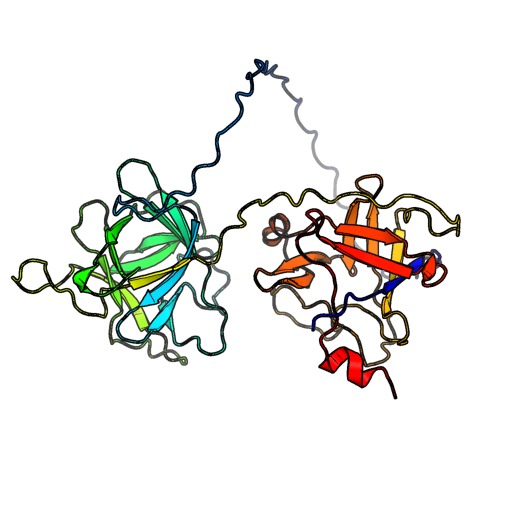6.403 -11.715 -7.682 1.00 96.25 285 GLU A N 1
ATOM 2213 C CA . GLU A 1 285 ? 26.974 -12.390 -6.520 1.00 96.25 285 GLU A CA 1
ATOM 2214 C C . GLU A 1 285 ? 26.299 -13.755 -6.371 1.00 96.25 285 GLU A C 1
ATOM 2216 O O . GLU A 1 285 ? 25.110 -13.851 -6.088 1.00 96.25 285 GLU A O 1
ATOM 2221 N N . LYS A 1 286 ? 27.052 -14.822 -6.612 1.00 95.62 286 LYS A N 1
ATOM 2222 C CA . LYS A 1 286 ? 26.602 -16.204 -6.510 1.00 95.62 286 LYS A CA 1
ATOM 2223 C C . LYS A 1 286 ? 26.461 -16.587 -5.039 1.00 95.62 286 LYS A C 1
ATOM 2225 O O . LYS A 1 286 ? 27.425 -16.495 -4.283 1.00 95.62 286 LYS A O 1
ATOM 2230 N N . LEU A 1 287 ? 25.264 -17.027 -4.665 1.00 93.75 287 LEU A N 1
ATOM 2231 C CA . LEU A 1 287 ? 24.905 -17.448 -3.310 1.00 93.75 287 LEU A CA 1
ATOM 2232 C C . LEU A 1 287 ? 24.932 -18.977 -3.170 1.00 93.75 287 LEU A C 1
ATOM 2234 O O . LEU A 1 287 ? 25.349 -19.498 -2.142 1.00 93.75 287 LEU A O 1
ATOM 2238 N N . SER A 1 288 ? 24.507 -19.696 -4.213 1.00 93.69 288 SER A N 1
ATOM 2239 C CA . SER A 1 288 ? 24.531 -21.164 -4.301 1.00 93.69 288 SER A CA 1
ATOM 2240 C C . SER A 1 288 ? 24.813 -21.608 -5.744 1.00 93.69 288 SER A C 1
ATOM 2242 O O . SER A 1 288 ? 25.230 -20.800 -6.569 1.00 93.69 288 SER A O 1
ATOM 2244 N N . ALA A 1 289 ? 24.629 -22.893 -6.073 1.00 88.88 289 ALA A N 1
ATOM 2245 C CA . ALA A 1 289 ? 24.901 -23.438 -7.407 1.00 88.88 289 ALA A CA 1
ATOM 2246 C C . ALA A 1 289 ? 24.208 -22.663 -8.548 1.00 88.88 289 ALA A C 1
ATOM 2248 O O . ALA A 1 289 ? 24.848 -22.415 -9.574 1.00 88.88 289 ALA A O 1
ATOM 2249 N N . ASP A 1 290 ? 22.958 -22.258 -8.330 1.00 90.56 290 ASP A N 1
ATOM 2250 C CA . ASP A 1 290 ? 22.030 -21.647 -9.286 1.00 90.56 290 ASP A CA 1
ATOM 2251 C C . ASP A 1 290 ? 21.419 -20.320 -8.801 1.00 90.56 290 ASP A C 1
ATOM 2253 O O . ASP A 1 290 ? 20.783 -19.620 -9.591 1.00 90.56 290 ASP A O 1
ATOM 2257 N N . LYS A 1 291 ? 21.635 -19.947 -7.533 1.00 95.50 291 LYS A N 1
ATOM 2258 C CA . LYS A 1 291 ? 21.064 -18.749 -6.911 1.00 95.50 291 LYS A CA 1
ATOM 2259 C C . LYS A 1 291 ? 22.057 -17.590 -6.855 1.00 95.50 291 LYS A C 1
ATOM 2261 O O . LYS A 1 291 ? 23.218 -17.758 -6.472 1.00 95.50 291 LYS A O 1
ATOM 2266 N N . TYR A 1 292 ? 21.574 -16.394 -7.168 1.00 97.50 292 TYR A N 1
ATOM 2267 C CA . TYR A 1 292 ? 22.350 -15.171 -7.321 1.00 97.50 292 TYR A CA 1
ATOM 2268 C C . TYR A 1 292 ? 21.662 -13.979 -6.662 1.00 97.50 292 TYR A C 1
ATOM 2270 O O . TYR A 1 292 ? 20.443 -13.850 -6.693 1.00 97.50 292 TYR A O 1
ATOM 2278 N N . ARG A 1 293 ? 22.454 -13.038 -6.155 1.00 96.31 293 ARG A N 1
ATOM 2279 C CA . ARG A 1 293 ? 22.014 -11.672 -5.882 1.00 96.31 293 ARG A CA 1
ATOM 2280 C C . ARG A 1 293 ? 22.442 -10.771 -7.031 1.00 96.31 293 ARG A C 1
ATOM 2282 O O . ARG A 1 293 ? 23.598 -10.806 -7.462 1.00 96.31 293 ARG A O 1
ATOM 2289 N N . LEU A 1 294 ? 21.501 -9.972 -7.527 1.00 97.12 294 LEU A N 1
ATOM 2290 C CA . LEU A 1 294 ? 21.718 -9.048 -8.637 1.00 97.12 294 LEU A CA 1
ATOM 2291 C C . LEU A 1 294 ? 21.739 -7.614 -8.114 1.00 97.12 294 LEU A C 1
ATOM 2293 O O . LEU A 1 294 ? 20.935 -7.228 -7.264 1.00 97.12 294 LEU A O 1
ATOM 2297 N N . ALA A 1 295 ? 22.638 -6.811 -8.670 1.00 96.19 295 ALA A N 1
ATOM 2298 C CA . ALA A 1 295 ? 22.645 -5.370 -8.488 1.00 96.19 295 ALA A CA 1
ATOM 2299 C C . ALA A 1 295 ? 22.952 -4.660 -9.810 1.00 96.19 295 ALA A C 1
ATOM 2301 O O . ALA A 1 295 ? 23.775 -5.131 -10.592 1.00 96.19 295 ALA A O 1
ATOM 2302 N N . VAL A 1 296 ? 22.337 -3.501 -10.044 1.00 94.69 296 VAL A N 1
ATOM 2303 C CA . VAL A 1 296 ? 22.674 -2.616 -11.169 1.00 94.69 296 VAL A CA 1
ATOM 2304 C C . VAL A 1 296 ? 23.414 -1.392 -10.633 1.00 94.69 296 VAL A C 1
ATOM 2306 O O . VAL A 1 296 ? 22.854 -0.514 -9.967 1.00 94.69 296 VAL A O 1
ATOM 2309 N N . GLY A 1 297 ? 24.719 -1.312 -10.891 1.00 89.88 297 GLY A N 1
ATOM 2310 C CA . GLY A 1 297 ? 25.628 -0.430 -10.151 1.00 89.88 297 GLY A CA 1
ATOM 2311 C C . GLY A 1 297 ? 25.669 -0.776 -8.658 1.00 89.88 297 GLY A C 1
ATOM 2312 O O . GLY A 1 297 ? 26.094 -1.868 -8.299 1.00 89.88 297 GLY A O 1
ATOM 2313 N N . LYS A 1 298 ? 25.250 0.156 -7.789 1.00 90.38 298 LYS A N 1
ATOM 2314 C CA . LYS A 1 298 ? 25.226 -0.032 -6.321 1.00 90.38 298 LYS A CA 1
ATOM 2315 C C . LYS A 1 298 ? 23.866 -0.486 -5.771 1.00 90.38 298 LYS A C 1
ATOM 2317 O O . LYS A 1 298 ? 23.755 -0.721 -4.575 1.00 90.38 298 LYS A O 1
ATOM 2322 N N . LEU A 1 299 ? 22.843 -0.569 -6.619 1.00 93.38 299 LEU A N 1
ATOM 2323 C CA . LEU A 1 299 ? 21.461 -0.788 -6.195 1.00 93.38 299 LEU A CA 1
ATOM 2324 C C . LEU A 1 299 ? 21.086 -2.258 -6.340 1.00 93.38 299 LEU A C 1
ATOM 2326 O O . LEU A 1 299 ? 21.216 -2.815 -7.433 1.00 93.38 299 LEU A O 1
ATOM 2330 N N . ALA A 1 300 ? 20.621 -2.869 -5.254 1.00 95.69 300 ALA A N 1
ATOM 2331 C CA . ALA A 1 300 ? 20.168 -4.253 -5.245 1.00 95.69 300 ALA A CA 1
ATOM 2332 C C . ALA A 1 300 ? 18.823 -4.399 -5.972 1.00 95.69 300 ALA A C 1
ATOM 2334 O O . ALA A 1 300 ? 18.001 -3.481 -5.966 1.00 95.69 300 ALA A O 1
ATOM 2335 N N . VAL A 1 301 ? 18.609 -5.549 -6.608 1.00 96.00 301 VAL A N 1
ATOM 2336 C CA . VAL A 1 301 ? 17.448 -5.793 -7.471 1.00 96.00 301 VAL A CA 1
ATOM 2337 C C . VAL A 1 301 ? 16.487 -6.794 -6.840 1.00 96.00 301 VAL A C 1
ATOM 2339 O O . VAL A 1 301 ? 16.899 -7.825 -6.312 1.00 96.00 301 VAL A O 1
ATOM 2342 N N . GLY A 1 302 ? 15.193 -6.504 -6.933 1.00 94.69 302 GLY A N 1
ATOM 2343 C CA . GLY A 1 302 ? 14.122 -7.403 -6.512 1.00 94.69 302 GLY A CA 1
ATOM 2344 C C . GLY A 1 302 ? 12.825 -7.117 -7.261 1.00 94.69 302 GLY A C 1
ATOM 2345 O O . GLY A 1 302 ? 12.843 -6.571 -8.369 1.00 94.69 302 GLY A O 1
ATOM 2346 N N . THR A 1 303 ? 11.697 -7.507 -6.675 1.00 92.06 303 THR A N 1
ATOM 2347 C CA . THR A 1 303 ? 10.378 -7.368 -7.305 1.00 92.06 303 THR A CA 1
ATOM 2348 C C . THR A 1 303 ? 9.417 -6.568 -6.446 1.00 92.06 303 THR A C 1
ATOM 2350 O O . THR A 1 303 ? 9.276 -6.804 -5.249 1.00 92.06 303 THR A O 1
ATOM 2353 N N . THR A 1 304 ? 8.667 -5.674 -7.078 1.00 86.31 304 THR A N 1
ATOM 2354 C CA . THR A 1 304 ? 7.514 -5.031 -6.437 1.00 86.31 304 THR A CA 1
ATOM 2355 C C . THR A 1 304 ? 6.354 -6.022 -6.271 1.00 86.31 304 THR A C 1
ATOM 2357 O O . THR A 1 304 ? 6.293 -7.029 -6.979 1.00 86.31 304 THR A O 1
ATOM 2360 N N . PRO A 1 305 ? 5.351 -5.719 -5.424 1.00 80.69 305 PRO A N 1
ATOM 2361 C CA . PRO A 1 305 ? 4.131 -6.526 -5.331 1.00 80.69 305 PRO A CA 1
ATOM 2362 C C . PRO A 1 305 ? 3.374 -6.697 -6.661 1.00 80.69 305 PRO A C 1
ATOM 2364 O O . PRO A 1 305 ? 2.682 -7.692 -6.841 1.00 80.69 305 PRO A O 1
ATOM 2367 N N . LYS A 1 306 ? 3.530 -5.764 -7.615 1.00 75.56 306 LYS A N 1
ATOM 2368 C CA . LYS A 1 306 ? 2.980 -5.872 -8.981 1.00 75.56 306 LYS A CA 1
ATOM 2369 C C . LYS A 1 306 ? 3.860 -6.705 -9.923 1.00 75.56 306 LYS A C 1
ATOM 2371 O O . LYS A 1 306 ? 3.684 -6.644 -11.133 1.00 75.56 306 LYS A O 1
ATOM 2376 N N . LYS A 1 307 ? 4.834 -7.442 -9.383 1.00 86.44 307 LYS A N 1
ATOM 2377 C CA . LYS A 1 307 ? 5.804 -8.265 -10.120 1.00 86.44 307 LYS A CA 1
ATOM 2378 C C . LYS A 1 307 ? 6.717 -7.483 -11.077 1.00 86.44 307 LYS A C 1
ATOM 2380 O O . LYS A 1 307 ? 7.424 -8.094 -11.869 1.00 86.44 307 LYS A O 1
ATOM 2385 N N . ALA A 1 308 ? 6.765 -6.151 -10.983 1.00 88.06 308 ALA A N 1
ATOM 2386 C CA . ALA A 1 308 ? 7.751 -5.363 -11.721 1.00 88.06 308 ALA A CA 1
ATOM 2387 C C . ALA A 1 308 ? 9.137 -5.525 -11.085 1.00 88.06 308 ALA A C 1
ATOM 2389 O O . ALA A 1 308 ? 9.265 -5.404 -9.862 1.00 88.06 308 ALA A O 1
ATOM 2390 N N . VAL A 1 309 ? 10.155 -5.752 -11.913 1.00 93.19 309 VAL A N 1
ATOM 2391 C CA . VAL A 1 309 ? 11.559 -5.811 -11.489 1.00 93.19 309 VAL A CA 1
ATOM 2392 C C . VAL A 1 309 ? 12.061 -4.391 -11.234 1.00 93.19 309 VAL A C 1
ATOM 2394 O O . VAL A 1 309 ? 11.891 -3.502 -12.072 1.00 93.19 309 VAL A O 1
ATOM 2397 N N . VAL A 1 310 ? 12.663 -4.158 -10.069 1.00 95.00 310 VAL A N 1
ATOM 2398 C CA . VAL A 1 310 ? 13.129 -2.830 -9.647 1.00 95.00 310 VAL A CA 1
ATOM 2399 C C . VAL A 1 310 ? 14.502 -2.887 -8.984 1.00 95.00 310 VAL A C 1
ATOM 2401 O O . VAL A 1 310 ? 14.883 -3.900 -8.402 1.00 95.00 310 VAL A O 1
ATOM 2404 N N . ALA A 1 311 ? 15.226 -1.773 -9.052 1.00 94.44 311 ALA A N 1
ATOM 2405 C CA . ALA A 1 311 ? 16.420 -1.490 -8.272 1.00 94.44 311 ALA A CA 1
ATOM 2406 C C . ALA A 1 311 ? 16.058 -0.624 -7.057 1.00 94.44 311 ALA A C 1
ATOM 2408 O O . ALA A 1 311 ? 15.580 0.502 -7.220 1.00 94.44 311 ALA A O 1
ATOM 2409 N N . TYR A 1 312 ? 16.299 -1.141 -5.856 1.00 91.94 312 TYR A N 1
ATOM 2410 C CA . TYR A 1 312 ? 16.006 -0.465 -4.591 1.00 91.94 312 TYR A CA 1
ATOM 2411 C C . TYR A 1 312 ? 17.073 0.572 -4.247 1.00 91.94 312 TYR A C 1
ATOM 2413 O O . TYR A 1 312 ? 18.264 0.329 -4.455 1.00 91.94 312 TYR A O 1
ATOM 2421 N N . GLN A 1 313 ? 16.645 1.732 -3.747 1.00 86.25 313 GLN A N 1
ATOM 2422 C CA . GLN A 1 313 ? 17.520 2.882 -3.501 1.00 86.25 313 GLN A CA 1
ATOM 2423 C C . GLN A 1 313 ? 17.990 2.989 -2.050 1.00 86.25 313 GLN A C 1
ATOM 2425 O O . GLN A 1 313 ? 18.993 3.656 -1.792 1.00 86.25 313 GLN A O 1
ATOM 2430 N N . THR A 1 314 ? 17.289 2.356 -1.107 1.00 81.81 314 THR A N 1
ATOM 2431 C CA . THR A 1 314 ? 17.561 2.518 0.328 1.00 81.81 314 THR A CA 1
ATOM 2432 C C . THR A 1 314 ? 17.829 1.185 1.026 1.00 81.81 314 THR A C 1
ATOM 2434 O O . THR A 1 314 ? 17.419 0.121 0.564 1.00 81.81 314 THR A O 1
ATOM 2437 N N . GLU A 1 315 ? 18.520 1.225 2.169 1.00 76.31 315 GLU A N 1
ATOM 2438 C CA . GLU A 1 315 ? 18.733 0.027 2.994 1.00 76.31 315 GLU A CA 1
ATOM 2439 C C . GLU A 1 315 ? 17.440 -0.487 3.637 1.00 76.31 315 GLU A C 1
ATOM 2441 O O . GLU A 1 315 ? 17.306 -1.687 3.870 1.00 76.31 315 GLU A O 1
ATOM 2446 N N . GLU A 1 316 ? 16.464 0.389 3.884 1.00 73.56 316 GLU A N 1
ATOM 2447 C CA . GLU A 1 316 ? 15.153 0.010 4.428 1.00 73.56 316 GLU A CA 1
ATOM 2448 C C . GLU A 1 316 ? 14.389 -0.928 3.484 1.00 73.56 316 GLU A C 1
ATOM 2450 O O . GLU A 1 316 ? 13.565 -1.730 3.919 1.00 73.56 316 GLU A O 1
ATOM 2455 N N . GLU A 1 317 ? 14.698 -0.867 2.188 1.00 80.69 317 GLU A N 1
ATOM 2456 C CA . GLU A 1 317 ? 14.110 -1.710 1.151 1.00 80.69 317 GLU A CA 1
ATOM 2457 C C . GLU A 1 317 ? 14.819 -3.064 0.995 1.00 80.69 317 GLU A C 1
ATOM 2459 O O . GLU A 1 317 ? 14.367 -3.922 0.236 1.00 80.69 317 GLU A O 1
ATOM 2464 N N . ARG A 1 318 ? 15.901 -3.301 1.747 1.00 75.81 318 ARG A N 1
ATOM 2465 C CA . ARG A 1 318 ? 16.661 -4.557 1.735 1.00 75.81 318 ARG A CA 1
ATOM 2466 C C . ARG A 1 318 ? 15.811 -5.820 1.949 1.00 75.81 318 ARG A C 1
ATOM 2468 O O . ARG A 1 318 ? 16.139 -6.817 1.311 1.00 75.81 318 ARG A O 1
ATOM 2475 N N . PRO A 1 319 ? 14.730 -5.828 2.759 1.00 81.56 319 PRO A N 1
ATOM 2476 C CA . PRO A 1 319 ? 13.857 -6.997 2.883 1.00 81.56 319 PRO A CA 1
ATOM 2477 C C . PRO A 1 319 ? 13.140 -7.399 1.585 1.00 81.56 319 PRO A C 1
ATOM 2479 O O . PRO A 1 319 ? 12.617 -8.505 1.516 1.00 81.56 319 PRO A O 1
ATOM 2482 N N . TYR A 1 320 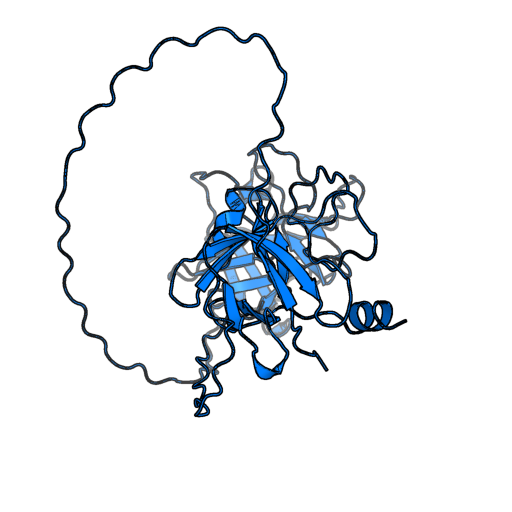? 13.094 -6.520 0.578 1.00 83.44 320 TYR A N 1
ATOM 2483 C CA . TYR A 1 320 ? 12.496 -6.790 -0.733 1.00 83.44 320 TYR A CA 1
ATOM 2484 C C . TYR A 1 320 ? 13.530 -7.161 -1.802 1.00 83.44 320 TYR A C 1
ATOM 2486 O O . TYR A 1 320 ? 13.170 -7.397 -2.956 1.00 83.44 320 TYR A O 1
ATOM 2494 N N . VAL A 1 321 ? 14.818 -7.180 -1.445 1.00 89.50 321 VAL A N 1
ATOM 2495 C CA . VAL A 1 321 ? 15.866 -7.685 -2.331 1.00 89.50 321 VAL A CA 1
ATOM 2496 C C . VAL A 1 321 ? 15.678 -9.182 -2.456 1.00 89.50 321 VAL A C 1
ATOM 2498 O O . VAL A 1 321 ? 15.677 -9.907 -1.464 1.00 89.50 321 VAL A O 1
ATOM 2501 N N . GLU A 1 322 ? 15.529 -9.623 -3.694 1.00 92.06 322 GLU A N 1
ATOM 2502 C CA . GLU A 1 322 ? 15.264 -11.016 -3.993 1.00 92.06 322 GLU A CA 1
ATOM 2503 C C . GLU A 1 322 ? 16.563 -11.720 -4.359 1.00 92.06 322 GLU A C 1
ATOM 2505 O O . GLU A 1 322 ? 17.494 -11.143 -4.934 1.00 92.06 322 GLU A O 1
ATOM 2510 N N . ASP A 1 323 ? 16.593 -13.003 -4.047 1.00 95.44 323 ASP A N 1
ATOM 2511 C CA . ASP A 1 323 ? 17.538 -13.907 -4.662 1.00 95.44 323 ASP A CA 1
ATOM 2512 C C . ASP A 1 323 ? 16.943 -14.381 -5.996 1.00 95.44 323 ASP A C 1
ATOM 2514 O O . ASP A 1 323 ? 15.737 -14.606 -6.104 1.00 95.44 323 ASP A O 1
ATOM 2518 N N . TRP A 1 324 ? 17.783 -14.557 -7.007 1.00 96.50 324 TRP A N 1
ATOM 2519 C CA . TRP A 1 324 ? 17.389 -14.877 -8.375 1.00 96.50 324 TRP A CA 1
ATOM 2520 C C . TRP A 1 324 ? 18.020 -16.190 -8.819 1.00 96.50 324 TRP A C 1
ATOM 2522 O O . TRP A 1 324 ? 19.174 -16.461 -8.495 1.00 96.50 324 TRP A O 1
ATOM 2532 N N . ILE A 1 325 ? 17.294 -16.985 -9.591 1.00 96.31 325 ILE A N 1
ATOM 2533 C CA . ILE A 1 325 ? 17.809 -18.178 -10.257 1.00 96.31 325 ILE A CA 1
ATOM 2534 C C . ILE A 1 325 ? 18.125 -17.813 -11.703 1.00 96.31 325 ILE A C 1
ATOM 2536 O O . ILE A 1 325 ? 17.289 -17.244 -12.407 1.00 96.31 325 ILE A O 1
ATOM 2540 N N . ILE A 1 326 ? 19.353 -18.104 -12.135 1.00 95.56 326 ILE A N 1
ATOM 2541 C CA . ILE A 1 326 ? 19.802 -17.848 -13.508 1.00 95.56 326 ILE A CA 1
ATOM 2542 C C . ILE A 1 326 ? 20.092 -19.186 -14.179 1.00 95.56 326 ILE A C 1
ATOM 2544 O O . ILE A 1 326 ? 21.120 -19.814 -13.912 1.00 95.56 326 ILE A O 1
ATOM 2548 N N . THR A 1 327 ? 19.197 -19.604 -15.072 1.00 95.06 327 THR A N 1
ATOM 2549 C CA . THR A 1 327 ? 19.251 -20.932 -15.693 1.00 95.06 327 THR A CA 1
ATOM 2550 C C . THR A 1 327 ? 19.768 -20.832 -17.127 1.00 95.06 327 THR A C 1
ATOM 2552 O O . THR A 1 327 ? 19.174 -20.111 -17.931 1.00 95.06 327 THR A O 1
ATOM 2555 N N . PRO A 1 328 ? 20.859 -21.531 -17.486 1.00 93.69 328 PRO A N 1
ATOM 2556 C CA . PRO A 1 328 ? 21.362 -21.545 -18.855 1.00 93.69 328 PRO A CA 1
ATOM 2557 C C . PRO A 1 328 ? 20.366 -22.192 -19.820 1.00 93.69 328 PRO A C 1
ATOM 2559 O O . PRO A 1 328 ? 19.760 -23.212 -19.506 1.00 93.69 328 PRO A O 1
ATOM 2562 N N . GLN A 1 329 ? 20.258 -21.629 -21.022 1.00 93.19 329 GLN A N 1
ATOM 2563 C CA . GLN A 1 329 ? 19.399 -22.120 -22.100 1.00 93.19 329 GLN A CA 1
ATOM 2564 C C . GLN A 1 329 ? 20.250 -22.515 -23.322 1.00 93.19 329 GLN A C 1
ATOM 2566 O O . GLN A 1 329 ? 20.282 -21.792 -24.323 1.00 93.19 329 GLN A O 1
ATOM 2571 N N . PRO A 1 330 ? 20.987 -23.639 -23.262 1.00 88.38 330 PRO A N 1
ATOM 2572 C CA . PRO A 1 330 ? 21.947 -24.032 -24.295 1.00 88.38 330 PRO A CA 1
ATOM 2573 C C . PRO A 1 330 ? 21.315 -24.220 -25.682 1.00 88.38 330 PRO A C 1
ATOM 2575 O O . PRO A 1 330 ? 21.937 -23.892 -26.691 1.00 88.38 330 PRO A O 1
ATOM 2578 N N . GLN A 1 331 ? 20.057 -24.668 -25.745 1.00 87.62 331 GLN A N 1
ATOM 2579 C CA . GLN A 1 331 ? 19.291 -24.813 -26.988 1.00 87.62 331 GLN A CA 1
ATOM 2580 C C . GLN A 1 331 ? 19.035 -23.477 -27.703 1.00 87.62 331 GLN A C 1
ATOM 2582 O O . GLN A 1 331 ? 18.623 -23.442 -28.858 1.00 87.62 331 GLN A O 1
ATOM 2587 N N . HIS A 1 332 ? 19.262 -22.360 -27.014 1.00 85.19 332 HIS A N 1
ATOM 2588 C CA . HIS A 1 332 ? 19.073 -21.015 -27.530 1.00 85.19 332 HIS A CA 1
ATOM 2589 C C . HIS A 1 332 ? 20.384 -20.310 -27.889 1.00 85.19 332 HIS A C 1
ATOM 2591 O O . HIS A 1 332 ? 20.327 -19.176 -28.365 1.00 85.19 332 HIS A O 1
ATOM 2597 N N . GLY A 1 333 ? 21.529 -20.974 -27.721 1.00 88.75 333 GLY A N 1
ATOM 2598 C CA . GLY A 1 333 ? 22.857 -20.440 -28.006 1.00 88.75 333 GLY A CA 1
ATOM 2599 C C . GLY A 1 333 ? 23.687 -20.197 -26.744 1.00 88.75 333 GLY A C 1
ATOM 2600 O O . GLY A 1 333 ? 23.196 -20.211 -25.614 1.00 88.75 333 GLY A O 1
ATOM 2601 N N . LYS A 1 334 ? 24.990 -19.966 -26.933 1.00 88.75 334 LYS A N 1
ATOM 2602 C CA . LYS A 1 334 ? 25.925 -19.727 -25.828 1.00 88.75 334 LYS A CA 1
ATOM 2603 C C . LYS A 1 334 ? 25.631 -18.392 -25.143 1.00 88.75 334 LYS A C 1
ATOM 2605 O O . LYS A 1 334 ? 25.514 -17.361 -25.798 1.00 88.75 334 LYS A O 1
ATOM 2610 N N . GLY A 1 335 ? 25.611 -18.404 -23.811 1.00 88.75 335 GLY A N 1
ATOM 2611 C CA . GLY A 1 335 ? 25.420 -17.191 -23.013 1.00 88.75 335 GLY A CA 1
ATOM 2612 C C . GLY A 1 335 ? 23.968 -16.715 -22.941 1.00 88.75 335 GLY A C 1
ATOM 2613 O O . GLY A 1 335 ? 23.738 -15.570 -22.558 1.00 88.75 335 GLY A O 1
ATOM 2614 N N . ILE A 1 336 ? 23.012 -17.575 -23.303 1.00 92.75 336 ILE A N 1
ATOM 2615 C CA . ILE A 1 336 ? 21.585 -17.325 -23.122 1.00 92.75 336 ILE A CA 1
ATOM 2616 C C . ILE A 1 336 ? 21.119 -17.944 -21.808 1.00 92.75 336 ILE A C 1
ATOM 2618 O O . ILE A 1 336 ? 21.443 -19.093 -21.509 1.00 92.75 336 ILE A O 1
ATOM 2622 N N . TYR A 1 337 ? 20.344 -17.181 -21.045 1.00 94.56 337 TYR A N 1
ATOM 2623 C CA . TYR A 1 337 ? 19.816 -17.573 -19.746 1.00 94.56 337 TYR A CA 1
ATOM 2624 C C . TYR A 1 337 ? 18.360 -17.127 -19.585 1.00 94.56 337 TYR A C 1
ATOM 2626 O O . TYR A 1 337 ? 17.933 -16.147 -20.195 1.00 94.56 337 TYR A O 1
ATOM 2634 N N . THR A 1 338 ? 17.614 -17.811 -18.724 1.00 94.88 338 THR A N 1
ATOM 2635 C CA . THR A 1 338 ? 16.398 -17.268 -18.103 1.00 94.88 338 THR A CA 1
ATOM 2636 C C . THR A 1 338 ? 16.739 -16.721 -16.721 1.00 94.88 338 THR A C 1
ATOM 2638 O O . THR A 1 338 ? 17.667 -17.205 -16.068 1.00 94.88 338 THR A O 1
ATOM 2641 N N . VAL A 1 339 ? 16.014 -15.687 -16.290 1.00 95.50 339 VAL A N 1
ATOM 2642 C CA . VAL A 1 339 ? 16.168 -15.083 -14.961 1.00 95.50 339 VAL A CA 1
ATOM 2643 C C . VAL A 1 339 ? 14.836 -15.170 -14.235 1.00 95.50 339 VAL A C 1
ATOM 2645 O O . VAL A 1 339 ? 13.838 -14.592 -14.667 1.00 95.50 339 VAL A O 1
ATOM 2648 N N . GLU A 1 340 ? 14.833 -15.899 -13.130 1.00 95.62 340 GLU A N 1
ATOM 2649 C CA . GLU A 1 340 ? 13.644 -16.214 -12.347 1.00 95.62 340 GLU A CA 1
ATOM 2650 C C . GLU A 1 340 ? 13.844 -15.812 -10.897 1.00 95.62 340 GLU A C 1
ATOM 2652 O O . GLU A 1 340 ? 14.965 -15.742 -10.393 1.00 95.62 340 GLU A O 1
ATOM 2657 N N . LYS A 1 341 ? 12.747 -15.536 -10.206 1.00 93.69 341 LYS A N 1
ATOM 2658 C CA . LYS A 1 341 ? 12.769 -15.325 -8.768 1.00 93.69 341 LYS A CA 1
ATOM 2659 C C . LYS A 1 341 ? 13.234 -16.611 -8.077 1.00 93.69 341 LYS A C 1
ATOM 2661 O O . LYS A 1 341 ? 12.957 -17.706 -8.555 1.00 93.69 341 LYS A O 1
ATOM 2666 N N . GLY A 1 342 ? 13.915 -16.495 -6.941 1.00 89.44 342 GLY A N 1
ATOM 2667 C CA . GLY A 1 342 ? 14.484 -17.635 -6.217 1.00 89.44 342 GLY A CA 1
ATOM 2668 C C . GLY A 1 342 ? 13.469 -18.663 -5.706 1.00 89.44 342 GLY A C 1
ATOM 2669 O O . GLY A 1 342 ? 13.870 -19.742 -5.289 1.00 89.44 342 GLY A O 1
ATOM 2670 N N . ASP A 1 343 ? 12.178 -18.330 -5.727 1.00 88.25 343 ASP A N 1
ATOM 2671 C CA . ASP A 1 343 ? 11.049 -19.211 -5.412 1.00 88.25 343 ASP A CA 1
ATOM 2672 C C . ASP A 1 343 ? 10.289 -19.699 -6.667 1.00 88.25 343 ASP A C 1
ATOM 2674 O O . ASP A 1 343 ? 9.239 -20.324 -6.537 1.00 88.25 343 ASP A O 1
ATOM 2678 N N . HIS A 1 344 ? 10.786 -19.389 -7.871 1.00 89.25 344 HIS A N 1
ATOM 2679 C CA . HIS A 1 344 ? 10.165 -19.643 -9.178 1.00 89.25 344 HIS A CA 1
ATOM 2680 C C . HIS A 1 344 ? 8.757 -19.046 -9.378 1.00 89.25 344 HIS A C 1
ATOM 2682 O O . HIS A 1 344 ? 8.061 -19.392 -10.331 1.00 89.25 344 HIS A O 1
ATOM 2688 N N . SER A 1 345 ? 8.311 -18.116 -8.525 1.00 85.44 345 SER A N 1
ATOM 2689 C CA . SER A 1 345 ? 6.960 -17.531 -8.620 1.00 85.44 345 SER A CA 1
ATOM 2690 C C . SER A 1 345 ? 6.783 -16.545 -9.783 1.00 85.44 345 SER A C 1
ATOM 2692 O O . SER A 1 345 ? 5.655 -16.177 -10.135 1.00 85.44 345 SER A O 1
ATOM 2694 N N . ALA A 1 346 ? 7.892 -16.084 -10.364 1.00 88.06 346 ALA A N 1
ATOM 2695 C CA . ALA A 1 346 ? 7.938 -15.185 -11.508 1.00 88.06 346 ALA A CA 1
ATOM 2696 C C . ALA A 1 346 ? 9.310 -15.258 -12.189 1.00 88.06 346 ALA A C 1
ATOM 2698 O O . ALA A 1 346 ? 10.305 -15.608 -11.556 1.00 88.06 346 ALA A O 1
ATOM 2699 N N . GLY A 1 347 ? 9.388 -14.821 -13.443 1.00 89.94 347 GLY A N 1
ATOM 2700 C CA . GLY A 1 347 ? 10.658 -14.440 -14.050 1.00 89.94 347 GLY A CA 1
ATOM 2701 C C . GLY A 1 347 ? 10.534 -13.211 -14.918 1.00 89.94 347 GLY A C 1
ATOM 2702 O O . GLY A 1 347 ? 9.473 -12.590 -15.019 1.00 89.94 347 GLY A O 1
ATOM 2703 N N . TRP A 1 348 ? 11.666 -12.820 -15.484 1.00 92.19 348 TRP A N 1
ATOM 2704 C CA . TRP A 1 348 ? 11.747 -11.617 -16.291 1.00 92.19 348 TRP A CA 1
ATOM 2705 C C . TRP A 1 348 ? 11.004 -11.870 -17.602 1.00 92.19 348 TRP A C 1
ATOM 2707 O O . TRP A 1 348 ? 11.211 -12.876 -18.279 1.00 92.19 348 TRP A O 1
ATOM 2717 N N . THR A 1 349 ? 10.089 -10.966 -17.923 1.00 88.62 349 THR A N 1
ATOM 2718 C CA . THR A 1 349 ? 9.278 -10.987 -19.141 1.00 88.62 349 THR A CA 1
ATOM 2719 C C . THR A 1 349 ? 9.305 -9.587 -19.738 1.00 88.62 349 THR A C 1
ATOM 2721 O O . THR A 1 349 ? 9.440 -8.608 -19.001 1.00 88.62 349 THR A O 1
ATOM 2724 N N . LEU A 1 350 ? 9.221 -9.504 -21.063 1.00 78.81 350 LEU A N 1
ATOM 2725 C CA . LEU A 1 350 ? 8.977 -8.244 -21.765 1.00 78.81 350 LEU A CA 1
ATOM 2726 C C . LEU A 1 350 ? 7.475 -8.083 -21.950 1.00 78.81 350 LEU A C 1
ATOM 2728 O O . LEU A 1 350 ? 6.770 -9.083 -22.129 1.00 78.81 350 LEU A O 1
ATOM 2732 N N . SER A 1 351 ? 6.984 -6.845 -21.920 1.00 77.12 351 SER A N 1
ATOM 2733 C CA . SER A 1 351 ? 5.623 -6.601 -22.395 1.00 77.12 351 SER A CA 1
ATOM 2734 C C . SER A 1 351 ? 5.529 -6.896 -23.899 1.00 77.12 351 SER A C 1
ATOM 2736 O O . SER A 1 351 ? 6.528 -6.859 -24.619 1.00 77.12 351 SER A O 1
ATOM 2738 N N . GLU A 1 352 ? 4.323 -7.206 -24.385 1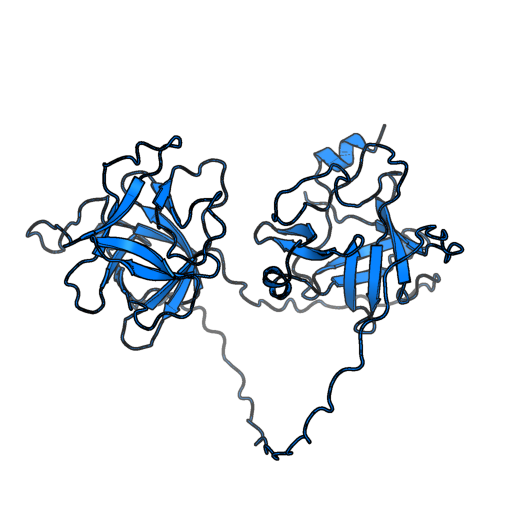.00 75.25 352 GLU A N 1
ATOM 2739 C CA . GLU A 1 352 ? 4.088 -7.404 -25.825 1.00 75.25 352 GLU A CA 1
ATOM 2740 C C . GLU A 1 352 ? 4.457 -6.133 -26.623 1.00 75.25 352 GLU A C 1
ATOM 2742 O O . GLU A 1 352 ? 5.025 -6.231 -27.707 1.00 75.25 352 GLU A O 1
ATOM 2747 N N . GLU A 1 353 ? 4.245 -4.950 -26.034 1.00 76.69 353 GLU A N 1
ATOM 2748 C CA . GLU A 1 353 ? 4.671 -3.653 -26.579 1.00 76.69 353 GLU A CA 1
ATOM 2749 C C . GLU A 1 353 ? 6.205 -3.567 -26.702 1.00 76.69 353 GLU A C 1
ATOM 2751 O O . GLU A 1 353 ? 6.721 -3.354 -27.799 1.00 76.69 353 GLU A O 1
ATOM 2756 N N . GLU A 1 354 ? 6.943 -3.840 -25.618 1.00 72.19 354 GLU A N 1
ATOM 2757 C CA . GLU A 1 354 ? 8.418 -3.814 -25.586 1.00 72.19 354 GLU A CA 1
ATOM 2758 C C . GLU A 1 354 ? 9.036 -4.855 -26.539 1.00 72.19 354 GLU A C 1
ATOM 2760 O O . GLU A 1 354 ? 10.115 -4.637 -27.090 1.00 72.19 354 GLU A O 1
ATOM 2765 N N . ALA A 1 355 ? 8.361 -5.990 -26.747 1.00 72.06 355 ALA A N 1
ATOM 2766 C CA . ALA A 1 355 ? 8.782 -7.013 -27.700 1.00 72.06 355 ALA A CA 1
ATOM 2767 C C . ALA A 1 355 ? 8.578 -6.581 -29.163 1.00 72.06 355 ALA A C 1
ATOM 2769 O O . ALA A 1 355 ? 9.374 -6.961 -30.021 1.00 72.06 355 ALA A O 1
ATOM 2770 N N . SER A 1 356 ? 7.540 -5.789 -29.452 1.00 73.25 356 SER A N 1
ATOM 2771 C CA . SER A 1 356 ? 7.224 -5.333 -30.812 1.00 73.25 356 SER A CA 1
ATOM 2772 C C . SER A 1 356 ? 8.151 -4.222 -31.320 1.00 73.25 356 SER A C 1
ATOM 2774 O O . SER A 1 356 ? 8.467 -4.186 -32.507 1.00 73.25 356 SER A O 1
ATOM 2776 N N . GLU A 1 357 ? 8.663 -3.368 -30.429 1.00 68.81 357 GLU A N 1
ATOM 2777 C CA . GLU A 1 357 ? 9.561 -2.258 -30.787 1.00 68.81 357 GLU A CA 1
ATOM 2778 C C . GLU A 1 357 ? 10.980 -2.713 -31.175 1.00 68.81 357 GLU A C 1
ATOM 2780 O O . GLU A 1 357 ? 11.700 -1.988 -31.856 1.00 68.81 357 GLU A O 1
ATOM 2785 N N . GLY A 1 358 ? 11.402 -3.911 -30.757 1.00 56.09 358 GLY A N 1
ATOM 2786 C CA . GLY A 1 358 ? 12.746 -4.438 -31.027 1.00 56.09 358 GLY A CA 1
ATOM 2787 C C . GLY A 1 358 ? 12.892 -5.243 -32.324 1.00 56.09 358 GLY A C 1
ATOM 2788 O O . GLY A 1 358 ? 13.983 -5.749 -32.579 1.00 56.09 358 GLY A O 1
ATOM 2789 N N . GLY A 1 359 ? 11.810 -5.423 -33.091 1.00 52.62 359 GLY A N 1
ATOM 2790 C CA . GLY A 1 359 ? 11.746 -6.331 -34.245 1.00 52.62 359 GLY A CA 1
ATOM 2791 C C . GLY A 1 359 ? 11.780 -5.676 -35.630 1.00 52.62 359 GLY A C 1
ATOM 2792 O O . GLY A 1 359 ? 11.453 -6.364 -36.597 1.00 52.62 359 GLY A O 1
ATOM 2793 N N . GLN A 1 360 ? 12.114 -4.384 -35.733 1.00 43.56 360 GLN A N 1
ATOM 2794 C CA . GLN A 1 360 ? 12.252 -3.674 -37.016 1.00 43.56 360 GLN A CA 1
ATOM 2795 C C . GLN A 1 360 ? 13.676 -3.685 -37.564 1.00 43.56 360 GLN A C 1
ATOM 2797 O O . GLN A 1 360 ? 14.625 -3.516 -36.763 1.00 43.56 360 GLN A O 1
#

Radius of gyration: 26.1 Å; Cα contacts (8 Å, |Δi|>4): 669; chains: 1; bounding box: 76×58×63 Å

pLDDT: mean 78.56, std 22.7, range [22.41, 98.38]

Mean predicted aligned error: 16.05 Å

Organism: Drechslerella dactyloides (NCBI:txid74499)

Sequence (360 aa):
MATWMSAQIRKLQPGQPDSPTYADVVSPKSPPKSPEATTYPFKYDKATVTPLKVTVNSGSSGSLEGGSYSIKVLSTNYSIGRRRVENRSLLPKQIVAYDAPHLQSPRWVVKPRGDGTYKLSVSTGHTGAAQSDKLVAYLIKEPEIENWVVTPRPQHGEGIFTIEKADRSAGWTVTQEEVQQEGGFKIVKVLPLVSNKMSPPQFRENQLFKFDGIGGFHQVSPTLTRPIAQNQSSSGPLSNGTYSIKVKGADLQIGRDPTPDRSLFPRRIQTLTKTYADTPKWKLEKLSADKYRLAVGKLAVGTTPKKAVVAYQTEEERPYVEDWIITPQPQHGKGIYTVEKGDHSAGWTLSEEEASEGGQ

InterPro domains:
  IPR031755 Peptidase inhibitor I66 [PF16850] (63-211)
  IPR031755 Peptidase inhibitor I66 [PF16850] (237-354)

Solvent-accessible surface area (backbone atoms only — not comparable to full-atom values): 21912 Å² total; per-residue (Å²): 131,92,54,83,38,51,30,32,54,43,77,56,74,88,69,79,80,83,80,82,91,76,83,89,82,84,87,80,81,85,82,82,86,81,83,86,85,84,86,80,90,81,86,83,82,88,82,85,87,77,89,81,82,89,75,88,79,89,69,99,60,82,66,78,76,63,44,37,26,33,43,23,34,58,69,75,64,19,31,42,33,70,67,93,79,70,78,90,63,72,63,68,39,58,31,31,32,29,82,44,96,90,46,84,66,41,60,30,41,40,42,66,69,83,80,73,32,28,43,50,27,48,81,89,15,46,37,25,76,42,89,86,40,32,30,24,26,34,64,56,96,62,94,75,69,45,45,29,28,59,45,66,35,68,94,77,36,89,55,24,25,37,47,22,38,73,84,61,70,26,17,49,30,52,46,88,60,60,48,90,61,89,78,74,36,20,43,29,28,46,39,67,77,63,59,53,96,50,91,76,64,49,66,48,44,45,42,30,32,34,55,47,73,49,74,68,83,75,84,71,79,78,84,75,81,80,86,82,84,90,78,96,52,92,49,64,70,79,71,67,48,46,26,41,44,26,44,58,93,28,101,33,38,47,32,61,78,83,70,90,68,90,66,78,61,61,40,58,52,41,75,42,88,66,91,56,96,71,73,55,48,31,37,39,42,63,76,52,87,52,34,27,40,45,21,60,66,93,22,45,28,24,57,47,98,86,68,47,44,24,32,38,71,51,78,88,49,50,88,50,50,40,50,27,29,57,46,62,35,55,96,75,39,88,43,26,26,37,49,27,39,63,82,67,85,47,59,54,61,60,52,74,68,66,56,60,74,53,72,121